Protein AF-K1T6A4-F1 (afdb_monomer_lite)

Secondary structure (DSSP, 8-state):
-EETTEEEE--TTS--EEEEHHHHHHHHHHHHTTT-SS-HHHHHHHHHHHHTTS-TTHHHHHHEEEEE-TTS-EEEEETTTTEE---TTS---EESSHHHHHHHHHHHHHHHHHHHHS--PPP-----------------B---TT-EEEETTEEEEEEEE-SSEEEEE-TT-SS-PEEEEEHHHHHHHHTT-GGGGGGB--S-S------S-----------HHHHHHHHHHHHHHHHHHTTTTT-GGGSTTSSHHHHHHHHHHHHHH-SS--TT--HHHHHHHHHHHS-SB------TT---------BSSTTT-

Structure (mmCIF, N/CA/C/O backbone):
data_AF-K1T6A4-F1
#
_entry.id   AF-K1T6A4-F1
#
loop_
_atom_site.group_PDB
_atom_site.id
_atom_site.type_symbol
_atom_site.label_atom_id
_atom_site.label_alt_id
_atom_site.label_comp_id
_atom_site.label_asym_id
_atom_site.label_entity_id
_atom_site.label_seq_id
_atom_site.pdbx_PDB_ins_code
_atom_site.Cartn_x
_atom_site.Cartn_y
_atom_site.Cartn_z
_atom_site.occupancy
_atom_site.B_iso_or_equiv
_atom_site.auth_seq_id
_atom_site.auth_comp_id
_atom_site.auth_asym_id
_atom_site.auth_atom_id
_atom_site.pdbx_PDB_model_num
ATOM 1 N N . ASP A 1 1 ? -32.831 -5.473 32.520 1.00 80.44 1 ASP A N 1
ATOM 2 C CA . ASP A 1 1 ? -33.513 -5.184 31.244 1.00 80.44 1 ASP A CA 1
ATOM 3 C C . ASP A 1 1 ? -33.157 -3.764 30.826 1.00 80.44 1 ASP A C 1
ATOM 5 O O . ASP A 1 1 ? -32.957 -2.949 31.721 1.00 80.44 1 ASP A O 1
ATOM 9 N N . HIS A 1 2 ? -32.988 -3.469 29.540 1.00 85.88 2 HIS A N 1
ATOM 10 C CA . HIS A 1 2 ? -32.540 -2.148 29.075 1.00 85.88 2 HIS A CA 1
ATOM 11 C C . HIS A 1 2 ? -33.316 -1.703 27.834 1.00 85.88 2 HIS A C 1
ATOM 13 O O . HIS A 1 2 ? -33.651 -2.519 26.982 1.00 85.88 2 HIS A O 1
ATOM 19 N N . ASP A 1 3 ? -33.620 -0.410 27.755 1.00 85.56 3 ASP A N 1
ATOM 20 C CA . ASP A 1 3 ? -34.346 0.207 26.649 1.00 85.56 3 ASP A CA 1
ATOM 21 C C . ASP A 1 3 ? -33.783 1.604 26.314 1.00 85.56 3 ASP A C 1
ATOM 23 O O . ASP A 1 3 ? -32.811 2.085 26.905 1.00 85.56 3 ASP A O 1
ATOM 27 N N . ALA A 1 4 ? -34.404 2.288 25.349 1.00 81.94 4 ALA A N 1
ATOM 28 C CA . ALA A 1 4 ? -34.003 3.635 24.937 1.00 81.94 4 ALA A CA 1
ATOM 29 C C . ALA A 1 4 ? -34.112 4.690 26.059 1.00 81.94 4 ALA A C 1
ATOM 31 O O . ALA A 1 4 ? -33.532 5.768 25.951 1.00 81.94 4 ALA A O 1
ATOM 32 N N . LYS A 1 5 ? -34.856 4.409 27.134 1.00 81.62 5 LYS A N 1
ATOM 33 C CA . LYS A 1 5 ? -35.054 5.317 28.270 1.00 81.62 5 LYS A CA 1
ATOM 34 C C . LYS A 1 5 ? -34.088 5.022 29.415 1.00 81.62 5 LYS A C 1
ATOM 36 O O . LYS A 1 5 ? -33.831 5.926 30.211 1.00 81.62 5 LYS A O 1
ATOM 41 N N . GLY A 1 6 ? -33.514 3.821 29.475 1.00 87.81 6 GLY A N 1
ATOM 42 C CA . GLY A 1 6 ? -32.429 3.480 30.386 1.00 87.81 6 GLY A CA 1
ATOM 43 C C . GLY A 1 6 ? -32.412 2.013 30.800 1.00 87.81 6 GLY A C 1
ATOM 44 O O . GLY A 1 6 ? -32.763 1.120 30.033 1.00 87.81 6 GLY A O 1
ATOM 45 N N . VAL A 1 7 ? -31.976 1.752 32.033 1.00 89.94 7 VAL A N 1
ATOM 46 C CA . VAL A 1 7 ? -31.800 0.393 32.558 1.00 89.94 7 VAL A CA 1
ATOM 47 C C . VAL A 1 7 ? -32.776 0.134 33.700 1.00 89.94 7 VAL A C 1
ATOM 49 O O . VAL A 1 7 ? -32.893 0.908 34.653 1.00 89.94 7 VAL A O 1
ATOM 52 N N . ALA A 1 8 ? -33.478 -0.990 33.606 1.00 87.12 8 ALA A N 1
ATOM 53 C CA . ALA A 1 8 ? -34.393 -1.501 34.607 1.00 87.12 8 ALA A CA 1
ATOM 54 C C . ALA A 1 8 ? -33.745 -2.649 35.387 1.00 87.12 8 ALA A C 1
ATOM 56 O O . ALA A 1 8 ? -33.413 -3.697 34.816 1.00 87.12 8 ALA A O 1
ATOM 57 N N . TYR A 1 9 ? -33.645 -2.477 36.701 1.00 83.19 9 TYR A N 1
ATOM 58 C CA . TYR A 1 9 ? -33.191 -3.504 37.628 1.00 83.19 9 TYR A CA 1
ATOM 59 C C . TYR A 1 9 ? -34.349 -4.001 38.486 1.00 83.19 9 TYR A C 1
ATOM 61 O O . TYR A 1 9 ? -35.087 -3.230 39.101 1.00 83.19 9 TYR A O 1
ATOM 69 N N . THR A 1 10 ? -34.481 -5.320 38.552 1.00 82.00 10 THR A N 1
ATOM 70 C CA . THR A 1 10 ? -35.428 -6.012 39.427 1.00 82.00 10 THR A CA 1
ATOM 71 C C . THR A 1 10 ? -34.640 -6.969 40.302 1.00 82.00 10 THR A C 1
ATOM 73 O O . THR A 1 10 ? -34.137 -7.981 39.817 1.00 82.00 10 THR A O 1
ATOM 76 N N . LYS A 1 11 ? -34.508 -6.643 41.589 1.00 80.88 11 LYS A N 1
ATOM 77 C CA . LYS A 1 11 ? -33.930 -7.542 42.592 1.00 80.88 11 LYS A CA 1
ATOM 78 C C . LYS A 1 11 ? -35.067 -8.160 43.400 1.00 80.88 11 LYS A C 1
ATOM 80 O O . LYS A 1 11 ? -36.002 -7.460 43.777 1.00 80.88 11 LYS A O 1
ATOM 85 N N . SER A 1 12 ? -34.999 -9.464 43.656 1.00 74.19 12 SER A N 1
ATOM 86 C CA . SER A 1 12 ? -36.003 -10.190 44.441 1.00 74.19 12 SER A CA 1
ATOM 87 C C . SER A 1 12 ? -36.208 -9.533 45.813 1.00 74.19 12 SER A C 1
ATOM 89 O O . SER A 1 12 ? -35.261 -9.450 46.596 1.00 74.19 12 SER A O 1
ATOM 91 N N . GLY A 1 13 ? -37.432 -9.071 46.089 1.00 79.31 13 GLY A N 1
ATOM 92 C CA . GLY A 1 13 ? -37.792 -8.386 47.338 1.00 79.31 13 GLY A CA 1
ATOM 93 C C . GLY A 1 13 ? -37.653 -6.857 47.325 1.00 79.31 13 GLY A C 1
ATOM 94 O O . GLY A 1 13 ? -37.827 -6.243 48.374 1.00 79.31 13 GLY A O 1
ATOM 95 N N . CYS A 1 14 ? -37.359 -6.234 46.179 1.00 75.56 14 CYS A N 1
ATOM 96 C CA . CYS A 1 14 ? -37.314 -4.776 46.025 1.00 75.56 14 CYS A CA 1
ATOM 97 C C . CYS A 1 14 ? -38.207 -4.291 44.875 1.00 75.56 14 CYS A C 1
ATOM 99 O O . CYS A 1 14 ? -38.468 -5.029 43.922 1.00 75.56 14 CYS A O 1
ATOM 101 N N . ASP A 1 15 ? -38.621 -3.024 44.948 1.00 78.62 15 ASP A N 1
ATOM 102 C CA . ASP A 1 15 ? -39.327 -2.351 43.859 1.00 78.62 15 ASP A CA 1
ATOM 103 C C . ASP A 1 15 ? -38.457 -2.254 42.600 1.00 78.62 15 ASP A C 1
ATOM 105 O O . ASP A 1 15 ? -37.225 -2.172 42.660 1.00 78.62 15 ASP A O 1
ATOM 109 N N . LYS A 1 16 ? -39.116 -2.256 41.437 1.00 79.19 16 LYS A N 1
ATOM 110 C CA . LYS A 1 16 ? -38.456 -2.108 40.137 1.00 79.19 16 LYS A CA 1
ATOM 111 C C . LYS A 1 16 ? -37.766 -0.744 40.073 1.00 79.19 16 LYS A C 1
ATOM 113 O O . LYS A 1 16 ? -38.429 0.288 40.008 1.00 79.19 16 LYS A O 1
ATOM 118 N N . LEU A 1 17 ? -36.436 -0.750 40.042 1.00 82.69 17 LEU A N 1
ATOM 119 C CA . LEU A 1 17 ? -35.631 0.457 39.908 1.00 82.69 17 LEU A CA 1
ATOM 120 C C . LEU A 1 17 ? -35.398 0.732 38.422 1.00 82.69 17 LEU A C 1
ATOM 122 O O . LEU A 1 17 ? -34.786 -0.075 37.723 1.00 82.69 17 LEU A O 1
ATOM 126 N N . GLN A 1 18 ? -35.887 1.871 37.941 1.00 84.94 18 GLN A N 1
ATOM 127 C CA . GLN A 1 18 ? -35.590 2.383 36.605 1.00 84.94 18 GLN A CA 1
ATOM 128 C C . GLN A 1 18 ? -34.599 3.536 36.725 1.00 84.94 18 GLN A C 1
ATOM 130 O O . GLN A 1 18 ? -34.858 4.499 37.443 1.00 84.94 18 GLN A O 1
ATOM 135 N N . MET A 1 19 ? -33.470 3.423 36.031 1.00 87.12 19 MET A N 1
ATOM 136 C CA . MET A 1 19 ? -32.460 4.473 35.941 1.00 87.12 19 MET A CA 1
ATOM 137 C C . MET A 1 19 ? -32.366 4.956 34.502 1.00 87.12 19 MET A C 1
ATOM 139 O O . MET A 1 19 ? -32.264 4.132 33.596 1.00 87.12 19 MET A O 1
ATOM 143 N N . SER A 1 20 ? -32.357 6.271 34.290 1.00 91.62 20 SER A N 1
ATOM 144 C CA . SER A 1 20 ? -32.072 6.825 32.965 1.00 91.62 20 SER A CA 1
ATOM 145 C C . SER A 1 20 ? -30.599 6.646 32.597 1.00 91.62 20 SER A C 1
ATOM 147 O O . SER A 1 20 ? -29.745 6.527 33.479 1.00 91.62 20 SER A O 1
ATOM 149 N N . TRP A 1 21 ? -30.271 6.686 31.303 1.00 89.81 21 TRP A N 1
ATOM 150 C CA . TRP A 1 21 ? -28.878 6.608 30.842 1.00 89.81 21 TRP A CA 1
ATOM 151 C C . TRP A 1 21 ? -27.965 7.646 31.513 1.00 89.81 21 TRP A C 1
ATOM 153 O O . TRP A 1 21 ? -26.865 7.305 31.934 1.00 89.81 21 TRP A O 1
ATOM 163 N N . ALA A 1 22 ? -28.451 8.871 31.737 1.00 91.38 22 ALA A N 1
ATOM 164 C CA . ALA A 1 22 ? -27.699 9.903 32.456 1.00 91.38 22 ALA A CA 1
ATOM 165 C C . ALA A 1 22 ? -27.358 9.497 33.904 1.00 91.38 22 ALA A C 1
ATOM 167 O O . ALA A 1 22 ? -26.250 9.735 34.382 1.00 91.38 22 ALA A O 1
ATOM 168 N N . GLN A 1 23 ? -28.291 8.846 34.604 1.00 88.94 23 GLN A N 1
ATOM 169 C CA . GLN A 1 23 ? -28.062 8.354 35.966 1.00 88.94 23 GLN A CA 1
ATOM 170 C C . GLN A 1 23 ? -27.119 7.146 35.984 1.00 88.94 23 GLN A C 1
ATOM 172 O O . GLN A 1 23 ? -26.346 6.988 36.928 1.00 88.94 23 GLN A O 1
ATOM 177 N N . VAL A 1 24 ? -27.175 6.297 34.953 1.00 89.50 24 VAL A N 1
ATOM 178 C CA . VAL A 1 24 ? -26.258 5.163 34.788 1.00 89.50 24 VAL A CA 1
ATOM 179 C C . VAL A 1 24 ? -24.828 5.662 34.577 1.00 89.50 24 VAL A C 1
ATOM 181 O O . VAL A 1 24 ? -23.939 5.208 35.292 1.00 89.50 24 VAL A O 1
ATOM 184 N N . VAL A 1 25 ? -24.616 6.647 33.699 1.00 90.56 25 VAL A N 1
ATOM 185 C CA . VAL A 1 25 ? -23.299 7.270 33.469 1.00 90.56 25 VAL A CA 1
ATOM 186 C C . VAL A 1 25 ? -22.737 7.855 34.765 1.00 90.56 25 VAL A C 1
ATOM 188 O O . VAL A 1 25 ? -21.665 7.455 35.203 1.00 90.56 25 VAL A O 1
ATOM 191 N N . GLN A 1 26 ? -23.506 8.689 35.475 1.00 89.31 26 GLN A N 1
ATOM 192 C CA . GLN A 1 26 ? -23.063 9.260 36.756 1.00 89.31 26 GLN A CA 1
ATOM 193 C C . GLN A 1 26 ? -22.720 8.193 37.806 1.00 89.31 26 GLN A C 1
ATOM 195 O O . GLN A 1 26 ? -21.836 8.386 38.649 1.00 89.31 26 GLN A O 1
ATOM 200 N N . ARG A 1 27 ? -23.442 7.067 37.793 1.00 89.62 27 ARG A N 1
ATOM 201 C CA . ARG A 1 27 ? -23.189 5.945 38.695 1.00 89.62 27 ARG A CA 1
ATOM 202 C C . ARG A 1 27 ? -21.892 5.227 38.335 1.00 89.62 27 ARG A C 1
ATOM 204 O O . ARG A 1 27 ? -21.134 4.930 39.255 1.00 89.62 27 ARG A O 1
ATOM 211 N N . ILE A 1 28 ? -21.650 4.980 37.049 1.00 89.56 28 ILE A N 1
ATOM 212 C CA . ILE A 1 28 ? -20.415 4.388 36.523 1.00 89.56 28 ILE A CA 1
ATOM 213 C C . ILE A 1 28 ? -19.223 5.293 36.845 1.00 89.56 28 ILE A C 1
ATOM 215 O O . ILE A 1 28 ? -18.296 4.833 37.503 1.00 89.56 28 ILE A O 1
ATOM 219 N N . ASP A 1 29 ? -19.297 6.592 36.552 1.00 88.50 29 ASP A N 1
ATOM 220 C CA . ASP A 1 29 ? -18.238 7.557 36.883 1.00 88.50 29 ASP A CA 1
ATOM 221 C C . ASP A 1 29 ? -17.914 7.564 38.382 1.00 88.50 29 ASP A C 1
ATOM 223 O O . ASP A 1 29 ? -16.761 7.647 38.809 1.00 88.50 29 ASP A O 1
ATOM 227 N N . GLY A 1 30 ? -18.953 7.471 39.215 1.00 89.56 30 GLY A N 1
ATOM 228 C CA . GLY A 1 30 ? -18.808 7.385 40.662 1.00 89.56 30 GLY A CA 1
ATOM 229 C C . GLY A 1 30 ? -18.193 6.069 41.147 1.00 89.56 30 GLY A C 1
ATOM 230 O O . GLY A 1 30 ? -17.624 6.054 42.239 1.00 89.56 30 GLY A O 1
ATOM 231 N N . LEU A 1 31 ? -18.325 4.976 40.389 1.00 89.25 31 LEU A N 1
ATOM 232 C CA . LEU A 1 31 ? -17.666 3.697 40.664 1.00 89.25 31 LEU A CA 1
ATOM 233 C C . LEU A 1 31 ? -16.207 3.721 40.203 1.00 89.25 31 LEU A C 1
ATOM 235 O O . LEU A 1 31 ? -15.356 3.262 40.962 1.00 89.25 31 LEU A O 1
ATOM 239 N N . ILE A 1 32 ? -15.923 4.320 39.041 1.00 85.62 32 ILE A N 1
ATOM 240 C CA . ILE A 1 32 ? -14.566 4.501 38.503 1.00 85.62 32 ILE A CA 1
ATOM 241 C C . ILE A 1 32 ? -13.737 5.334 39.482 1.00 85.62 32 ILE A C 1
ATOM 243 O O . ILE A 1 32 ? -12.724 4.867 39.988 1.00 85.62 32 ILE A O 1
ATOM 247 N N . ARG A 1 33 ? -14.236 6.510 39.892 1.00 85.31 33 ARG A N 1
ATOM 248 C CA . ARG A 1 33 ? -13.552 7.368 40.882 1.00 85.31 33 ARG A CA 1
ATOM 249 C C . ARG A 1 33 ? -13.313 6.708 42.241 1.00 85.31 33 ARG A C 1
ATOM 251 O O . ARG A 1 33 ? -12.518 7.209 43.026 1.00 85.31 33 ARG A O 1
ATOM 258 N N . LYS A 1 34 ? -14.053 5.647 42.567 1.00 88.12 34 LYS A N 1
ATOM 259 C CA . LYS A 1 34 ? -13.931 4.923 43.838 1.00 88.12 34 LYS A CA 1
ATOM 260 C C . LYS A 1 34 ? -13.124 3.629 43.711 1.00 88.12 34 LYS A C 1
ATOM 262 O O . LYS A 1 34 ? -13.073 2.910 44.704 1.00 88.12 34 LYS A O 1
ATOM 267 N N . GLY A 1 35 ? -12.572 3.314 42.533 1.00 81.44 35 GLY A N 1
ATOM 268 C CA . GLY A 1 35 ? -11.856 2.057 42.285 1.00 81.44 35 GLY A CA 1
ATOM 269 C C . GLY A 1 35 ? -12.728 0.823 42.534 1.00 81.44 35 GLY A C 1
ATOM 270 O O . GLY A 1 35 ? -12.284 -0.156 43.116 1.00 81.44 35 GLY A O 1
ATOM 271 N N . ARG A 1 36 ? -14.033 0.911 42.234 1.00 85.06 36 ARG A N 1
ATOM 272 C CA . ARG A 1 36 ? -14.992 -0.206 42.387 1.00 85.06 36 ARG A CA 1
ATOM 273 C C . ARG A 1 36 ? -15.722 -0.532 41.091 1.00 85.06 36 ARG A C 1
ATOM 275 O O . ARG A 1 36 ? -16.799 -1.126 41.132 1.00 85.06 36 ARG A O 1
ATOM 282 N N . TYR A 1 37 ? -15.216 -0.018 39.978 1.00 82.88 37 TYR A N 1
ATOM 283 C CA . TYR A 1 37 ? -15.786 -0.269 38.663 1.00 82.88 37 TYR A CA 1
ATOM 284 C C . TYR A 1 37 ? -15.191 -1.525 38.036 1.00 82.88 37 TYR A C 1
ATOM 286 O O . TYR A 1 37 ? -15.946 -2.334 37.509 1.00 82.88 37 TYR A O 1
ATOM 294 N N . LEU A 1 38 ? -13.878 -1.700 38.174 1.00 82.31 38 LEU A N 1
ATOM 295 C CA . LEU A 1 38 ? -13.155 -2.912 37.821 1.00 82.31 38 LEU A CA 1
ATOM 296 C C . LEU A 1 38 ? -12.654 -3.603 39.093 1.00 82.31 38 LEU A C 1
ATOM 298 O O . LEU A 1 38 ? -12.482 -2.967 40.138 1.00 82.31 38 LEU A O 1
ATOM 302 N N . SER A 1 39 ? -12.485 -4.919 39.023 1.00 81.69 39 SER A N 1
ATOM 303 C CA . SER A 1 39 ? -11.725 -5.655 40.030 1.00 81.69 39 SER A CA 1
ATOM 304 C C . SER A 1 39 ? -10.216 -5.420 39.844 1.00 81.69 39 SER A C 1
ATOM 306 O O . SER A 1 39 ? -9.790 -5.095 38.738 1.00 81.69 39 SER A O 1
ATOM 308 N N . PRO A 1 40 ? -9.385 -5.614 40.887 1.00 78.88 40 PRO A N 1
ATOM 309 C CA . PRO A 1 40 ? -7.931 -5.455 40.768 1.00 78.88 40 PRO A CA 1
ATOM 310 C C . PRO A 1 40 ? -7.298 -6.353 39.693 1.00 78.88 40 PRO A C 1
ATOM 312 O O . PRO A 1 40 ? -6.269 -6.003 39.129 1.00 78.88 40 PRO A O 1
ATOM 315 N N . GLU A 1 41 ? -7.912 -7.506 39.418 1.00 80.12 41 GLU A N 1
ATOM 316 C CA . GLU A 1 41 ? -7.479 -8.448 38.381 1.00 80.12 41 GLU A CA 1
ATOM 317 C C . GLU A 1 41 ? -7.775 -7.899 36.976 1.00 80.12 41 GLU A C 1
ATOM 319 O O . GLU A 1 41 ? -6.874 -7.815 36.151 1.00 80.12 41 GLU A O 1
ATOM 324 N N . GLU A 1 42 ? -8.990 -7.397 36.732 1.00 83.31 42 GLU A N 1
ATOM 325 C CA . GLU A 1 42 ? -9.356 -6.781 35.446 1.00 83.31 42 GLU A CA 1
ATOM 326 C C . GLU A 1 42 ? -8.631 -5.444 35.189 1.00 83.31 42 GLU A C 1
ATOM 328 O O . GLU A 1 42 ? -8.406 -5.072 34.037 1.00 83.31 42 GLU A O 1
ATOM 333 N N . GLU A 1 43 ? -8.278 -4.691 36.239 1.00 79.81 43 GLU A N 1
ATOM 334 C CA . GLU A 1 43 ? -7.432 -3.492 36.112 1.00 79.81 43 GLU A CA 1
ATOM 335 C C . GLU A 1 43 ? -6.014 -3.860 35.668 1.00 79.81 43 GLU A C 1
ATOM 337 O O . GLU A 1 43 ? -5.482 -3.209 34.770 1.00 79.81 43 GLU A O 1
ATOM 342 N N . ALA A 1 44 ? -5.435 -4.924 36.234 1.00 81.69 44 ALA A N 1
ATOM 343 C CA . ALA A 1 44 ? -4.119 -5.418 35.837 1.00 81.69 44 ALA A CA 1
ATOM 344 C C . ALA A 1 44 ? -4.124 -5.976 34.406 1.00 81.69 44 ALA A C 1
ATOM 346 O O . ALA A 1 44 ? -3.213 -5.688 33.638 1.00 81.69 44 ALA A O 1
ATOM 347 N N . GLU A 1 45 ? -5.169 -6.710 34.010 1.00 81.50 45 GLU A N 1
ATOM 348 C CA . GLU A 1 45 ? -5.328 -7.182 32.628 1.00 81.50 45 GLU A CA 1
ATOM 349 C C . GLU A 1 45 ? -5.453 -6.019 31.639 1.00 81.50 45 GLU A C 1
ATOM 351 O O . GLU A 1 45 ? -4.829 -6.037 30.580 1.00 81.50 45 GLU A O 1
ATOM 356 N N . ARG A 1 46 ? -6.224 -4.976 31.977 1.00 81.94 46 ARG A N 1
ATOM 357 C CA . ARG A 1 46 ? -6.318 -3.772 31.139 1.00 81.94 46 ARG A CA 1
ATOM 358 C C . ARG A 1 46 ? -4.989 -3.049 31.015 1.00 81.94 46 ARG A C 1
ATOM 360 O O . ARG A 1 46 ? -4.651 -2.659 29.906 1.00 81.94 46 ARG A O 1
ATOM 367 N N . GLN A 1 47 ? -4.265 -2.883 32.120 1.00 80.69 47 GLN A N 1
ATOM 368 C CA . GLN A 1 47 ? -2.940 -2.270 32.102 1.00 80.69 47 GLN A CA 1
ATOM 369 C C . GLN A 1 47 ? -1.968 -3.093 31.262 1.00 80.69 47 GLN A C 1
ATOM 371 O O . GLN A 1 47 ? -1.299 -2.522 30.418 1.00 80.69 47 GLN A O 1
ATOM 376 N N . ALA A 1 48 ? -1.972 -4.421 31.392 1.00 81.69 48 ALA A N 1
ATOM 377 C CA . ALA A 1 48 ? -1.132 -5.291 30.574 1.00 81.69 48 ALA A CA 1
ATOM 378 C C . ALA A 1 48 ? -1.476 -5.202 29.077 1.00 81.69 48 ALA A C 1
ATOM 380 O O . ALA A 1 48 ? -0.587 -5.259 28.239 1.00 81.69 48 ALA A O 1
ATOM 381 N N . ILE A 1 49 ? -2.756 -5.042 28.722 1.00 79.50 49 ILE A N 1
ATOM 382 C CA . ILE A 1 49 ? -3.182 -4.828 27.330 1.00 79.50 49 ILE A CA 1
ATOM 383 C C . ILE A 1 49 ? -2.772 -3.440 26.828 1.00 79.50 49 ILE A C 1
ATOM 385 O O . ILE A 1 49 ? -2.403 -3.305 25.669 1.00 79.50 49 ILE A O 1
ATOM 389 N N . GLU A 1 50 ? -2.877 -2.409 27.664 1.00 75.62 50 GLU A N 1
ATOM 390 C CA . GLU A 1 50 ? -2.496 -1.036 27.318 1.00 75.62 50 GLU A CA 1
ATOM 391 C C . GLU A 1 50 ? -0.976 -0.906 27.158 1.00 75.62 50 GLU A C 1
ATOM 393 O O . GLU A 1 50 ? -0.524 -0.355 26.165 1.00 75.62 50 GLU A O 1
ATOM 398 N N . GLU A 1 51 ? -0.206 -1.525 28.050 1.00 76.56 51 GLU A N 1
ATOM 399 C CA . GLU A 1 51 ? 1.258 -1.618 28.007 1.00 76.56 51 GLU A CA 1
ATOM 400 C C . GLU A 1 51 ? 1.756 -2.516 26.860 1.00 76.56 51 GLU A C 1
ATOM 402 O O . GLU A 1 51 ? 2.759 -2.223 26.221 1.00 76.56 51 GLU A O 1
ATOM 407 N N . ALA A 1 52 ? 1.025 -3.582 26.518 1.00 72.69 52 ALA A N 1
ATOM 408 C CA . ALA A 1 52 ? 1.305 -4.366 25.312 1.00 72.69 52 ALA A CA 1
ATOM 409 C C . ALA A 1 52 ? 0.890 -3.645 24.018 1.00 72.69 52 ALA A C 1
ATOM 411 O O . ALA A 1 52 ? 1.271 -4.073 22.929 1.00 72.69 52 ALA A O 1
ATOM 412 N N . LYS A 1 53 ? 0.060 -2.600 24.120 1.00 70.62 53 LYS A N 1
ATOM 413 C CA . LYS A 1 53 ? -0.399 -1.798 22.983 1.00 70.62 53 LYS A CA 1
ATOM 414 C C . LYS A 1 53 ? 0.470 -0.562 22.759 1.00 70.62 53 LYS A C 1
ATOM 416 O O . LYS A 1 53 ? 0.523 -0.098 21.624 1.00 70.62 53 LYS A O 1
ATOM 421 N N . THR A 1 54 ? 1.116 -0.034 23.797 1.00 60.41 54 THR A N 1
ATOM 422 C CA . THR A 1 54 ? 2.173 0.968 23.642 1.00 60.41 54 THR A CA 1
ATOM 423 C C . THR A 1 54 ? 3.322 0.331 22.878 1.00 60.41 54 THR A C 1
ATOM 425 O O . THR A 1 54 ? 3.960 -0.596 23.375 1.00 60.41 54 THR A O 1
ATOM 428 N N . ASP A 1 55 ? 3.526 0.786 21.645 1.00 58.03 55 ASP A N 1
ATOM 429 C CA . ASP A 1 55 ? 4.626 0.337 20.806 1.00 58.03 55 ASP A CA 1
ATOM 430 C C . ASP A 1 55 ? 5.931 0.874 21.418 1.00 58.03 55 ASP A C 1
ATOM 432 O O . ASP A 1 55 ? 6.068 2.091 21.552 1.00 58.03 55 ASP A O 1
ATOM 436 N N . PRO A 1 56 ? 6.897 0.020 21.806 1.00 59.88 56 PRO A N 1
ATOM 437 C CA . PRO A 1 56 ? 8.199 0.475 22.293 1.00 59.88 56 PRO A CA 1
ATOM 438 C C . PRO A 1 56 ? 8.931 1.391 21.301 1.00 59.88 56 PRO A C 1
ATOM 440 O O . PRO A 1 56 ? 9.843 2.110 21.696 1.00 59.88 56 PRO A O 1
ATOM 443 N N . LEU A 1 57 ? 8.543 1.367 20.021 1.00 55.28 57 LEU A N 1
ATOM 444 C CA . LEU A 1 57 ? 9.079 2.243 18.987 1.00 55.28 57 LEU A CA 1
ATOM 445 C C . LEU A 1 57 ? 8.438 3.639 18.974 1.00 55.28 57 LEU A C 1
ATOM 447 O O . LEU A 1 57 ? 9.040 4.540 18.401 1.00 55.28 57 LEU A O 1
ATOM 451 N N . GLU A 1 58 ? 7.272 3.864 19.596 1.00 60.50 58 GLU A N 1
ATOM 452 C CA . GLU A 1 58 ? 6.593 5.177 19.597 1.00 60.50 58 GLU A CA 1
ATOM 453 C C . GLU A 1 58 ? 7.467 6.262 20.256 1.00 60.50 58 GLU A C 1
ATOM 455 O O . GLU A 1 58 ? 7.586 7.364 19.724 1.00 60.50 58 GLU A O 1
ATOM 460 N N . ASP A 1 59 ? 8.191 5.916 21.327 1.00 61.88 59 ASP A N 1
ATOM 461 C CA . ASP A 1 59 ? 9.150 6.821 21.984 1.00 61.88 59 ASP A CA 1
ATOM 462 C C . ASP A 1 59 ? 10.361 7.144 21.083 1.00 61.88 59 ASP A C 1
ATOM 464 O O . ASP A 1 59 ? 10.847 8.274 21.050 1.00 61.88 59 ASP A O 1
ATOM 468 N N . VAL A 1 60 ? 10.811 6.183 20.266 1.00 61.78 60 VAL A N 1
ATOM 469 C CA . VAL A 1 60 ? 11.892 6.392 19.282 1.00 61.78 60 VAL A CA 1
ATOM 470 C C . VAL A 1 60 ? 11.415 7.263 18.112 1.00 61.78 60 VAL A C 1
ATOM 472 O O . VAL A 1 60 ? 12.178 8.088 17.600 1.00 61.78 60 VAL A O 1
ATOM 475 N N . TYR A 1 61 ? 10.150 7.119 17.703 1.00 66.94 61 TYR A N 1
ATOM 476 C CA . TYR A 1 61 ? 9.534 7.942 16.660 1.00 66.94 61 TYR A CA 1
ATOM 477 C C . TYR A 1 61 ? 9.397 9.410 17.086 1.00 66.94 61 TYR A C 1
ATOM 479 O O . TYR A 1 61 ? 9.668 10.293 16.269 1.00 66.94 61 TYR A O 1
ATOM 487 N N . ASP A 1 62 ? 9.067 9.676 18.351 1.00 77.75 62 ASP A N 1
ATOM 488 C CA . ASP A 1 62 ? 8.942 11.037 18.892 1.00 77.75 62 ASP A CA 1
ATOM 489 C C . ASP A 1 62 ? 10.286 11.666 19.306 1.00 77.75 62 ASP A C 1
ATOM 491 O O . ASP A 1 62 ? 10.387 12.889 19.463 1.00 77.75 62 ASP A O 1
ATOM 495 N N . ARG A 1 63 ? 11.346 10.864 19.459 1.00 84.62 63 ARG A N 1
ATOM 496 C CA . ARG A 1 63 ? 12.673 11.349 19.860 1.00 84.62 63 ARG A CA 1
ATOM 497 C C . ARG A 1 63 ? 13.399 12.122 18.761 1.00 84.62 63 ARG A C 1
ATOM 499 O O . ARG A 1 63 ? 14.005 13.147 19.061 1.00 84.62 63 ARG A O 1
ATOM 506 N N . PHE A 1 64 ? 13.350 11.650 17.519 1.00 89.94 64 PHE A N 1
ATOM 507 C CA . PHE A 1 64 ? 14.076 12.266 16.405 1.00 89.94 64 PHE A CA 1
ATOM 508 C C . PHE A 1 64 ? 13.127 12.941 15.413 1.00 89.94 64 PHE A C 1
ATOM 510 O O . PHE A 1 64 ? 12.118 12.352 15.015 1.00 89.94 64 PHE A O 1
ATOM 517 N N . ALA A 1 65 ? 13.469 14.155 14.977 1.00 90.75 65 ALA A N 1
ATOM 518 C CA . ALA A 1 65 ? 12.691 14.925 14.005 1.00 90.75 65 ALA A CA 1
ATOM 519 C C . ALA A 1 65 ? 13.594 15.662 13.008 1.00 90.75 65 ALA A C 1
ATOM 521 O O . ALA A 1 65 ? 14.688 16.084 13.364 1.00 90.75 65 ALA A O 1
ATOM 522 N N . VAL A 1 66 ? 13.131 15.865 11.772 1.00 91.31 66 VAL A N 1
ATOM 523 C CA . VAL A 1 66 ? 13.811 16.759 10.821 1.00 91.31 66 VAL A CA 1
ATOM 524 C C . VAL A 1 66 ? 13.457 18.210 11.147 1.00 91.31 66 VAL A C 1
ATOM 526 O O . VAL A 1 66 ? 12.278 18.542 11.292 1.00 91.31 66 VAL A O 1
ATOM 529 N N . ILE A 1 67 ? 14.466 19.077 11.228 1.00 91.38 67 ILE A N 1
ATOM 530 C CA . ILE A 1 67 ? 14.301 20.527 11.379 1.00 91.38 67 ILE A CA 1
ATOM 531 C C . ILE A 1 67 ? 15.087 21.287 10.305 1.00 91.38 67 ILE A C 1
ATOM 533 O O . ILE A 1 67 ? 16.091 20.792 9.797 1.00 91.38 67 ILE A O 1
ATOM 537 N N . ASP A 1 68 ? 14.625 22.493 9.981 1.00 89.06 68 ASP A N 1
ATOM 538 C CA . ASP A 1 68 ? 15.334 23.454 9.126 1.00 89.06 68 ASP A CA 1
ATOM 539 C C . ASP A 1 68 ? 16.342 24.247 9.977 1.00 89.06 68 ASP A C 1
ATOM 541 O O . ASP A 1 68 ? 16.020 24.696 11.084 1.00 89.06 68 ASP A O 1
ATOM 545 N N . THR A 1 69 ? 17.567 24.388 9.485 1.00 86.62 69 THR A N 1
ATOM 546 C CA . THR A 1 69 ? 18.658 25.120 10.127 1.00 86.62 69 THR A CA 1
ATOM 547 C C . THR A 1 69 ? 18.656 26.584 9.691 1.00 86.62 69 THR A C 1
ATOM 549 O O . THR A 1 69 ? 18.036 26.987 8.709 1.00 86.62 69 THR A O 1
ATOM 552 N N . GLU A 1 70 ? 19.385 27.434 10.415 1.00 80.44 70 GLU A N 1
ATOM 553 C CA . GLU A 1 70 ? 19.452 28.870 10.103 1.00 80.44 70 GLU A CA 1
ATOM 554 C C . GLU A 1 70 ? 20.057 29.176 8.716 1.00 80.44 70 GLU A C 1
ATOM 556 O O . GLU A 1 70 ? 19.839 30.267 8.181 1.00 80.44 70 GLU A O 1
ATOM 561 N N . ASP A 1 71 ? 20.769 28.212 8.125 1.00 77.12 71 ASP A N 1
ATOM 562 C CA . ASP A 1 71 ? 21.418 28.318 6.817 1.00 77.12 71 ASP A CA 1
ATOM 563 C C . ASP A 1 71 ? 20.563 27.747 5.659 1.00 77.12 71 ASP A C 1
ATOM 565 O O . ASP A 1 71 ? 20.987 27.793 4.501 1.00 77.12 71 ASP A O 1
ATOM 569 N N . GLY A 1 72 ? 19.333 27.289 5.938 1.00 78.81 72 GLY A N 1
ATOM 570 C CA . GLY A 1 72 ? 18.421 26.695 4.949 1.00 78.81 72 GLY A CA 1
ATOM 571 C C . GLY A 1 72 ? 18.773 25.251 4.581 1.00 78.81 72 GLY A C 1
ATOM 572 O O . GLY A 1 72 ? 18.487 24.808 3.466 1.00 78.81 72 GLY A O 1
ATOM 573 N N . GLU A 1 73 ? 19.453 24.555 5.489 1.00 89.81 73 GLU A N 1
ATOM 574 C CA . GLU A 1 73 ? 19.781 23.133 5.405 1.00 89.81 73 GLU A CA 1
ATOM 575 C C . GLU A 1 73 ? 18.888 22.361 6.388 1.00 89.81 73 GLU A C 1
ATOM 577 O O . GLU A 1 73 ? 18.366 22.921 7.340 1.00 89.81 73 GLU A O 1
ATOM 582 N N . TYR A 1 74 ? 18.719 21.062 6.203 1.00 90.19 74 TYR A N 1
ATOM 583 C CA . TYR A 1 74 ? 17.943 20.200 7.084 1.00 90.19 74 TYR A CA 1
ATOM 584 C C . TYR A 1 74 ? 18.880 19.375 7.960 1.00 90.19 74 TYR A C 1
ATOM 586 O O . TYR A 1 74 ? 19.887 18.863 7.477 1.00 90.19 74 TYR A O 1
ATOM 594 N N . ALA A 1 75 ? 18.542 19.214 9.234 1.00 91.38 75 ALA A N 1
ATOM 595 C CA . ALA A 1 75 ? 19.287 18.374 10.167 1.00 91.38 75 ALA A CA 1
ATOM 596 C C . ALA A 1 75 ? 18.330 17.564 11.043 1.00 91.38 75 ALA A C 1
ATOM 598 O O . ALA A 1 75 ? 17.158 17.916 11.211 1.00 91.38 75 ALA A O 1
ATOM 599 N N . ILE A 1 76 ? 18.839 16.475 11.613 1.00 93.31 76 ILE A N 1
ATOM 600 C CA . ILE A 1 76 ? 18.087 15.675 12.578 1.00 93.31 76 ILE A CA 1
ATOM 601 C C . ILE A 1 76 ? 18.229 16.312 13.958 1.00 93.31 76 ILE A C 1
ATOM 603 O O . ILE A 1 76 ? 19.338 16.551 14.430 1.00 93.31 76 ILE A O 1
ATOM 607 N N . TRP A 1 77 ? 17.106 16.577 14.607 1.00 93.31 77 TRP A N 1
ATOM 608 C CA . TRP A 1 77 ? 17.003 17.052 15.979 1.00 93.31 77 TRP A CA 1
ATOM 609 C C . TRP A 1 77 ? 16.724 15.880 16.919 1.00 93.31 77 TRP A C 1
ATOM 611 O O . TRP A 1 77 ? 15.817 15.090 16.648 1.00 93.31 77 TRP A O 1
ATOM 621 N N . ASP A 1 78 ? 17.476 15.774 18.014 1.00 92.12 78 ASP A N 1
ATOM 622 C CA . ASP A 1 78 ? 17.231 14.809 19.088 1.00 92.12 78 ASP A CA 1
ATOM 623 C C . ASP A 1 78 ? 16.549 15.522 20.267 1.00 92.12 78 ASP A C 1
ATOM 625 O O . ASP A 1 78 ? 17.162 16.278 21.024 1.00 92.12 78 ASP A O 1
ATOM 629 N N . ASN A 1 79 ? 15.254 15.256 20.450 1.00 86.88 79 ASN A N 1
ATOM 630 C CA . ASN A 1 79 ? 14.446 15.811 21.537 1.00 86.88 79 ASN A CA 1
ATOM 631 C C . ASN A 1 79 ? 14.911 15.348 22.928 1.00 86.88 79 ASN A C 1
ATOM 633 O O . ASN A 1 79 ? 14.562 15.977 23.927 1.00 86.88 79 ASN A O 1
ATOM 637 N N . GLN A 1 80 ? 15.672 14.252 23.026 1.00 86.19 80 GLN A N 1
ATOM 638 C CA . GLN A 1 80 ? 16.190 13.763 24.303 1.00 86.19 80 GLN A CA 1
ATOM 639 C C . GLN A 1 80 ? 17.390 14.588 24.781 1.00 86.19 80 GLN A C 1
ATOM 641 O O . GLN A 1 80 ? 17.519 14.851 25.981 1.00 86.19 80 GLN A O 1
ATOM 646 N N . THR A 1 81 ? 18.276 14.975 23.863 1.00 86.31 81 THR A N 1
ATOM 647 C CA . THR A 1 81 ? 19.458 15.796 24.163 1.00 86.31 81 THR A CA 1
ATOM 648 C C . THR A 1 81 ? 19.190 17.291 24.017 1.00 86.31 81 THR A C 1
ATOM 650 O O . THR A 1 81 ? 19.974 18.078 24.547 1.00 86.31 81 THR A O 1
ATOM 653 N N . ASP A 1 82 ? 18.074 17.662 23.376 1.00 88.88 82 ASP A N 1
ATOM 654 C CA . ASP A 1 82 ? 17.708 19.040 23.027 1.00 88.88 82 ASP A CA 1
ATOM 655 C C . ASP A 1 82 ? 18.797 19.706 22.159 1.00 88.88 82 ASP A C 1
ATOM 657 O O . ASP A 1 82 ? 19.151 20.869 22.354 1.00 88.88 82 ASP A O 1
ATOM 661 N N . ASP A 1 83 ? 19.376 18.927 21.236 1.00 91.56 83 ASP A N 1
ATOM 662 C CA . ASP A 1 83 ? 20.444 19.340 20.317 1.00 91.56 83 ASP A CA 1
ATOM 663 C C . ASP A 1 83 ? 20.343 18.575 18.982 1.00 91.56 83 ASP A C 1
ATOM 665 O O . ASP A 1 83 ? 19.557 17.632 18.836 1.00 91.56 83 ASP A O 1
ATOM 669 N N . TYR A 1 84 ? 21.156 18.956 17.995 1.00 90.75 84 TYR A N 1
ATOM 670 C CA . TYR A 1 84 ? 21.281 18.199 16.754 1.00 90.75 84 TYR A CA 1
ATOM 671 C C . TYR A 1 84 ? 21.801 16.788 17.033 1.00 90.75 84 TYR A C 1
ATOM 673 O O . TYR A 1 84 ? 22.732 16.587 17.818 1.00 90.75 84 TYR A O 1
ATOM 681 N N . TYR A 1 85 ? 21.219 15.804 16.355 1.00 90.81 85 TYR A N 1
ATOM 682 C CA . TYR A 1 85 ? 21.703 14.438 16.402 1.00 90.81 85 TYR A CA 1
ATOM 683 C C . TYR A 1 85 ? 23.137 14.376 15.873 1.00 90.81 85 TYR A C 1
ATOM 685 O O . TYR A 1 85 ? 23.499 14.998 14.869 1.00 90.81 85 TYR A O 1
ATOM 693 N N . VAL A 1 86 ? 23.947 13.602 16.582 1.00 90.06 86 VAL A N 1
ATOM 694 C CA . VAL A 1 86 ? 25.337 13.337 16.247 1.00 90.06 86 VAL A CA 1
ATOM 695 C C . VAL A 1 86 ? 25.453 11.841 16.021 1.00 90.06 86 VAL A C 1
ATOM 697 O O . VAL A 1 86 ? 25.061 11.048 16.882 1.00 90.06 86 VAL A O 1
ATOM 700 N N . ASP A 1 87 ? 25.972 11.466 14.859 1.00 85.94 87 ASP A N 1
ATOM 701 C CA . ASP A 1 87 ? 26.193 10.072 14.502 1.00 85.94 87 ASP A CA 1
ATOM 702 C C . ASP A 1 87 ? 27.248 9.403 15.424 1.00 85.94 87 ASP A C 1
ATOM 704 O O . ASP A 1 87 ? 27.919 10.063 16.232 1.00 85.94 87 ASP A O 1
ATOM 708 N N . PRO A 1 88 ? 27.450 8.076 15.329 1.00 78.88 88 PRO A N 1
ATOM 709 C CA . PRO A 1 88 ? 28.501 7.392 16.083 1.00 78.88 88 PRO A CA 1
ATOM 710 C C . PRO A 1 88 ? 29.933 7.878 15.777 1.00 78.88 88 PRO A C 1
ATOM 712 O O . PRO A 1 88 ? 30.845 7.588 16.556 1.00 78.88 88 PRO A O 1
ATOM 715 N N . GLU A 1 89 ? 30.151 8.591 14.667 1.00 77.81 89 GLU A N 1
ATOM 716 C CA . GLU A 1 89 ? 31.440 9.184 14.288 1.00 77.81 89 GLU A CA 1
ATOM 717 C C . GLU A 1 89 ? 31.672 10.567 14.927 1.00 77.81 89 GLU A C 1
ATOM 719 O O . GLU A 1 89 ? 32.793 11.088 14.893 1.00 77.81 89 GLU A O 1
ATOM 724 N N . GLY A 1 90 ? 30.662 11.136 15.589 1.00 83.31 90 GLY A N 1
ATOM 725 C CA . GLY A 1 90 ? 30.749 12.437 16.241 1.00 83.31 90 GLY A CA 1
ATOM 726 C C . GLY A 1 90 ? 30.433 13.612 15.312 1.00 83.31 90 GLY A C 1
ATOM 727 O O . GLY A 1 90 ? 30.832 14.739 15.622 1.00 83.31 90 GLY A O 1
ATOM 728 N N . VAL A 1 91 ? 29.764 13.370 14.184 1.00 83.25 91 VAL A N 1
ATOM 729 C CA . VAL A 1 91 ? 29.436 14.369 13.163 1.00 83.25 91 VAL A CA 1
ATOM 730 C C . VAL A 1 91 ? 27.920 14.568 13.074 1.00 83.25 91 VAL A C 1
ATOM 732 O O . VAL A 1 91 ? 27.136 13.623 13.109 1.00 83.25 91 VAL A O 1
ATOM 735 N N . THR A 1 92 ? 27.498 15.829 12.976 1.00 87.19 92 THR A N 1
ATOM 736 C CA . THR A 1 92 ? 26.121 16.186 12.611 1.00 87.19 92 THR A CA 1
ATOM 737 C C . THR A 1 92 ? 26.028 16.254 11.096 1.00 87.19 92 THR A C 1
ATOM 739 O O . THR A 1 92 ? 26.785 16.993 10.460 1.00 87.19 92 THR A O 1
ATOM 742 N N . GLU A 1 93 ? 25.101 15.496 10.521 1.00 86.00 93 GLU A N 1
ATOM 743 C CA . GLU A 1 93 ? 24.819 15.554 9.091 1.00 86.00 93 GLU A CA 1
ATOM 744 C C . GLU A 1 93 ? 23.834 16.683 8.763 1.00 86.00 93 GLU A C 1
ATOM 746 O O . GLU A 1 93 ? 22.827 16.877 9.450 1.00 86.00 93 GLU A O 1
ATOM 751 N N . TYR A 1 94 ? 24.141 17.415 7.690 1.00 89.19 94 TYR A N 1
ATOM 752 C CA . TYR A 1 94 ? 23.321 18.493 7.146 1.00 89.19 94 TYR A CA 1
ATOM 753 C C . TYR A 1 94 ? 22.937 18.154 5.709 1.00 89.19 94 TYR A C 1
ATOM 755 O O . TYR A 1 94 ? 23.777 17.756 4.896 1.00 89.19 94 TYR A O 1
ATOM 763 N N . PHE A 1 95 ? 21.666 18.344 5.382 1.00 88.81 95 PHE A N 1
ATOM 764 C CA . PHE A 1 95 ? 21.089 17.991 4.094 1.00 88.81 95 PHE A CA 1
ATOM 765 C C . PHE A 1 95 ? 20.553 19.231 3.392 1.00 88.81 95 PHE A C 1
ATOM 767 O O . PHE A 1 95 ? 20.045 20.152 4.011 1.00 88.81 95 PHE A O 1
ATOM 774 N N . THR A 1 96 ? 20.612 19.253 2.067 1.00 86.31 96 THR A N 1
ATOM 775 C CA . THR A 1 96 ? 20.016 20.349 1.277 1.00 86.31 96 THR A CA 1
ATOM 776 C C . THR A 1 96 ? 18.579 20.051 0.845 1.00 86.31 96 THR A C 1
ATOM 778 O O . THR A 1 96 ? 17.921 20.911 0.267 1.00 86.31 96 THR A O 1
ATOM 781 N N . ASP A 1 97 ? 18.096 18.836 1.117 1.00 85.19 97 ASP A N 1
ATOM 782 C CA . ASP A 1 97 ? 16.790 18.329 0.710 1.00 85.19 97 ASP A CA 1
ATOM 783 C C . ASP A 1 97 ? 16.102 17.651 1.906 1.00 85.19 97 ASP A C 1
ATOM 785 O O . ASP A 1 97 ? 16.680 16.769 2.546 1.00 85.19 97 ASP A O 1
ATOM 789 N N . GLU A 1 98 ? 14.868 18.065 2.203 1.00 85.06 98 GLU A N 1
ATOM 790 C CA . GLU A 1 98 ? 14.049 17.535 3.300 1.00 85.06 98 GLU A CA 1
ATOM 791 C C . GLU A 1 98 ? 13.764 16.038 3.136 1.00 85.06 98 GLU A C 1
ATOM 793 O O . GLU A 1 98 ? 13.680 15.298 4.115 1.00 85.06 98 GLU A O 1
ATOM 798 N N . TRP A 1 99 ? 13.623 15.568 1.895 1.00 89.81 99 TRP A N 1
ATOM 799 C CA . TRP A 1 99 ? 13.386 14.160 1.610 1.00 89.81 99 TRP A CA 1
ATOM 800 C C . TRP A 1 99 ? 14.591 13.307 2.007 1.00 89.81 99 TRP A C 1
ATOM 802 O O . TRP A 1 99 ? 14.413 12.253 2.611 1.00 89.81 99 TRP A O 1
ATOM 812 N N . LEU A 1 100 ? 15.807 13.794 1.738 1.00 86.75 100 LEU A N 1
ATOM 813 C CA . LEU A 1 100 ? 17.039 13.109 2.131 1.00 86.75 100 LEU A CA 1
ATOM 814 C C . LEU A 1 100 ? 17.215 13.099 3.656 1.00 86.75 100 LEU A C 1
ATOM 816 O O . LEU A 1 100 ? 17.600 12.081 4.220 1.00 86.75 100 LEU A O 1
ATOM 820 N N . ALA A 1 101 ? 16.862 14.199 4.328 1.00 88.69 101 ALA A N 1
ATOM 821 C CA . ALA A 1 101 ? 16.855 14.248 5.787 1.00 88.69 101 ALA A CA 1
ATOM 822 C C . ALA A 1 101 ? 15.831 13.271 6.396 1.00 88.69 101 ALA A C 1
ATOM 824 O O . ALA A 1 101 ? 16.122 12.623 7.395 1.00 88.69 101 ALA A O 1
ATOM 825 N N . ASN A 1 102 ? 14.647 13.123 5.791 1.00 87.31 102 ASN A N 1
ATOM 826 C CA . ASN A 1 102 ? 13.638 12.163 6.250 1.00 87.31 102 ASN A CA 1
ATOM 827 C C . ASN A 1 102 ? 14.054 10.701 6.029 1.00 87.31 102 ASN A C 1
ATOM 829 O O . ASN A 1 102 ? 13.731 9.853 6.855 1.00 87.31 102 ASN A O 1
ATOM 833 N N . ASP A 1 103 ? 14.761 10.398 4.942 1.00 88.81 103 ASP A N 1
ATOM 834 C CA . ASP A 1 103 ? 15.311 9.058 4.703 1.00 88.81 103 ASP A CA 1
ATOM 835 C C . ASP A 1 103 ? 16.364 8.707 5.768 1.00 88.81 103 ASP A C 1
ATOM 837 O O . ASP A 1 103 ? 16.254 7.688 6.451 1.00 88.81 103 ASP A O 1
ATOM 841 N N . TYR A 1 104 ? 17.300 9.627 6.019 1.00 89.88 104 TYR A N 1
ATOM 842 C CA . TYR A 1 104 ? 18.304 9.478 7.073 1.00 89.88 104 TYR A CA 1
ATOM 843 C C . TYR A 1 104 ? 17.684 9.387 8.479 1.00 89.88 104 TYR A C 1
ATOM 845 O O . TYR A 1 104 ? 18.137 8.602 9.310 1.00 89.88 104 TYR A O 1
ATOM 853 N N . LEU A 1 105 ? 16.600 10.122 8.754 1.00 89.25 105 LEU A N 1
ATOM 854 C CA . LEU A 1 105 ? 15.853 10.021 10.013 1.00 89.25 105 LEU A CA 1
ATOM 855 C C . LEU A 1 105 ? 15.367 8.587 10.288 1.00 89.25 105 LEU A C 1
ATOM 857 O O . LEU A 1 105 ? 15.438 8.124 11.428 1.00 89.25 105 LEU A O 1
ATOM 861 N N . GLU A 1 106 ? 14.881 7.873 9.271 1.00 87.56 106 GLU A N 1
ATOM 862 C CA . GLU A 1 106 ? 14.439 6.482 9.427 1.00 87.56 106 GLU A CA 1
ATOM 863 C C . GLU A 1 106 ? 15.612 5.534 9.711 1.00 87.56 106 GLU A C 1
ATOM 865 O O . GLU A 1 106 ? 15.480 4.620 10.531 1.00 87.56 106 GLU A O 1
ATOM 870 N N . GLU A 1 107 ? 16.780 5.769 9.109 1.00 87.94 107 GLU A N 1
ATOM 871 C CA . GLU A 1 107 ? 18.004 5.025 9.433 1.00 87.94 107 GLU A CA 1
ATOM 872 C C . GLU A 1 107 ? 18.465 5.288 10.878 1.00 87.94 107 GLU A C 1
ATOM 874 O O . GLU A 1 107 ? 18.789 4.350 11.618 1.00 87.94 107 GLU A O 1
ATOM 879 N N . VAL A 1 108 ? 18.426 6.548 11.328 1.00 88.06 108 VAL A N 1
ATOM 880 C CA . VAL A 1 108 ? 18.727 6.932 12.717 1.00 88.06 108 VAL A CA 1
ATOM 881 C C . VAL A 1 108 ? 17.768 6.241 13.688 1.00 88.06 108 VAL A C 1
ATOM 883 O O . VAL A 1 108 ? 18.210 5.632 14.662 1.00 88.06 108 VAL A O 1
ATOM 886 N N . ARG A 1 109 ? 16.461 6.235 13.401 1.00 86.38 109 ARG A N 1
ATOM 887 C CA . ARG A 1 109 ? 15.459 5.531 14.221 1.00 86.38 109 ARG A CA 1
ATOM 888 C C . ARG A 1 109 ? 15.746 4.034 14.318 1.00 86.38 109 ARG A C 1
ATOM 890 O O . ARG A 1 109 ? 15.722 3.481 15.415 1.00 86.38 109 ARG A O 1
ATOM 897 N N . GLN A 1 110 ? 16.060 3.380 13.200 1.00 84.44 110 GLN A N 1
ATOM 898 C CA . GLN A 1 110 ? 16.369 1.947 13.180 1.00 84.44 110 GLN A CA 1
ATOM 899 C C . GLN A 1 110 ? 17.665 1.622 13.926 1.00 84.44 110 GLN A C 1
ATOM 901 O O . GLN A 1 110 ? 17.710 0.659 14.691 1.00 84.44 110 GLN A O 1
ATOM 906 N N . SER A 1 111 ? 18.713 2.421 13.732 1.00 84.31 111 SER A N 1
ATOM 907 C CA . SER A 1 111 ? 20.006 2.214 14.389 1.00 84.31 111 SER A CA 1
ATOM 908 C C . SER A 1 111 ? 19.932 2.436 15.901 1.00 84.31 111 SER A C 1
ATOM 910 O O . SER A 1 111 ? 20.445 1.609 16.655 1.00 84.31 111 SER A O 1
ATOM 912 N N . VAL A 1 112 ? 19.241 3.483 16.366 1.00 82.19 112 VAL A N 1
ATOM 913 C CA . VAL A 1 112 ? 19.057 3.749 17.800 1.00 82.19 112 VAL A CA 1
ATOM 914 C C . VAL A 1 112 ? 18.156 2.698 18.437 1.00 82.19 112 VAL A C 1
ATOM 916 O O . VAL A 1 112 ? 18.514 2.180 19.491 1.00 82.19 112 VAL A O 1
ATOM 919 N N . ALA A 1 113 ? 17.066 2.292 17.777 1.00 81.69 113 ALA A N 1
ATOM 920 C CA . ALA A 1 113 ? 16.236 1.184 18.251 1.00 81.69 113 ALA A CA 1
ATOM 921 C C . ALA A 1 113 ? 17.039 -0.127 18.351 1.00 81.69 113 ALA A C 1
ATOM 923 O O . ALA A 1 113 ? 16.926 -0.859 19.337 1.00 81.69 113 ALA A O 1
ATOM 924 N N . ALA A 1 114 ? 17.903 -0.410 17.370 1.00 80.00 114 ALA A N 1
ATOM 925 C CA . ALA A 1 114 ? 18.796 -1.562 17.411 1.00 80.00 114 ALA A CA 1
ATOM 926 C C . ALA A 1 114 ? 19.805 -1.459 18.568 1.00 80.00 114 ALA A C 1
ATOM 928 O O . ALA A 1 114 ? 19.987 -2.436 19.292 1.00 80.00 114 ALA A O 1
ATOM 929 N N . MET A 1 115 ? 20.414 -0.293 18.798 1.00 72.62 115 MET A N 1
ATOM 930 C CA . MET A 1 115 ? 21.340 -0.070 19.916 1.00 72.62 115 MET A CA 1
ATOM 931 C C . MET A 1 115 ? 20.655 -0.171 21.285 1.00 72.62 115 MET A C 1
ATOM 933 O O . MET A 1 115 ? 21.211 -0.770 22.201 1.00 72.62 115 MET A O 1
ATOM 937 N N . GLU A 1 116 ? 19.449 0.372 21.435 1.00 65.81 116 GLU A N 1
ATOM 938 C CA . GLU A 1 116 ? 18.697 0.374 22.694 1.00 65.81 116 GLU A CA 1
ATOM 939 C C . GLU A 1 116 ? 18.120 -1.009 23.036 1.00 65.81 116 GLU A C 1
ATOM 941 O O . GLU A 1 116 ? 18.019 -1.380 24.208 1.00 65.81 116 GLU A O 1
ATOM 946 N N . SER A 1 117 ? 17.851 -1.835 22.018 1.00 63.19 117 SER A N 1
ATOM 947 C CA . SER A 1 117 ? 17.513 -3.251 22.207 1.00 63.19 117 SER A CA 1
ATOM 948 C C . SER A 1 117 ? 18.661 -4.075 22.820 1.00 63.19 117 SER A C 1
ATOM 950 O O . SER A 1 117 ? 18.422 -5.128 23.419 1.00 63.19 117 SER A O 1
ATOM 952 N N . VAL A 1 118 ? 19.904 -3.577 22.754 1.00 58.91 118 VAL A N 1
ATOM 953 C CA . VAL A 1 118 ? 21.081 -4.162 23.411 1.00 58.91 118 VAL A CA 1
ATOM 954 C C . VAL A 1 118 ? 21.231 -3.552 24.810 1.00 58.91 118 VAL A C 1
ATOM 956 O O . VAL A 1 118 ? 22.075 -2.695 25.064 1.00 58.91 118 VAL A O 1
ATOM 959 N N . GLN A 1 119 ? 20.403 -3.989 25.761 1.00 45.78 119 GLN A N 1
ATOM 960 C CA . GLN A 1 119 ? 20.596 -3.621 27.169 1.00 45.78 119 GLN A CA 1
ATOM 961 C C . GLN A 1 119 ? 21.978 -4.081 27.688 1.00 45.78 119 GLN A C 1
ATOM 963 O O . GLN A 1 119 ? 22.448 -5.163 27.322 1.00 45.78 119 GLN A O 1
ATOM 968 N N . PRO A 1 120 ? 22.633 -3.313 28.582 1.00 43.88 120 PRO A N 1
ATOM 969 C CA . PRO A 1 120 ? 23.965 -3.636 29.073 1.00 43.88 120 PRO A CA 1
ATOM 970 C C . PRO A 1 120 ? 23.892 -4.732 30.148 1.00 43.88 120 PRO A C 1
ATOM 972 O O . PRO A 1 120 ? 23.555 -4.459 31.302 1.00 43.88 120 PRO A O 1
ATOM 975 N N . GLU A 1 121 ? 24.263 -5.972 29.817 1.00 37.56 121 GLU A N 1
ATOM 976 C CA . GLU A 1 121 ? 24.692 -6.915 30.855 1.00 37.56 121 GLU A CA 1
ATOM 977 C C . GLU A 1 121 ? 26.026 -6.439 31.453 1.00 37.56 121 GLU A C 1
ATOM 979 O O . GLU A 1 121 ? 26.988 -6.111 30.757 1.00 37.56 121 GLU A O 1
ATOM 984 N N . ALA A 1 122 ? 26.051 -6.349 32.782 1.00 34.25 122 ALA A N 1
ATOM 985 C CA . ALA A 1 122 ? 27.160 -5.840 33.574 1.00 34.25 122 ALA A CA 1
ATOM 986 C C . ALA A 1 122 ? 28.484 -6.616 33.347 1.00 34.25 122 ALA A C 1
ATOM 988 O O . ALA A 1 122 ? 28.475 -7.808 33.037 1.00 34.25 122 ALA A O 1
ATOM 989 N N . PRO A 1 123 ? 29.647 -5.971 33.562 1.00 46.78 123 PRO A N 1
ATOM 990 C CA . PRO A 1 123 ? 30.934 -6.453 33.083 1.00 46.78 123 PRO A CA 1
ATOM 991 C C . PRO A 1 123 ? 31.570 -7.449 34.058 1.00 46.78 123 PRO A C 1
ATOM 993 O O . PRO A 1 123 ? 31.773 -7.131 35.231 1.00 46.78 123 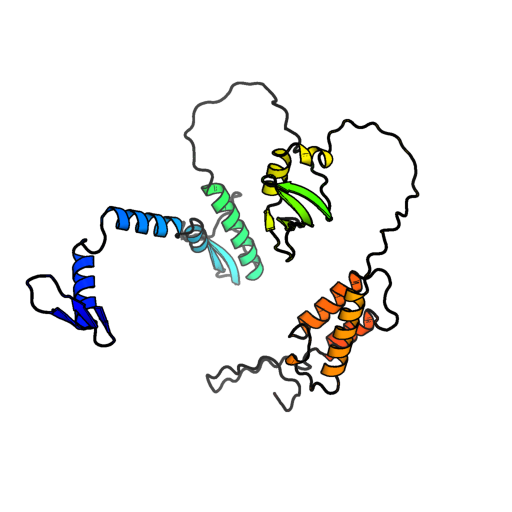PRO A O 1
ATOM 996 N N . VAL A 1 124 ? 31.995 -8.618 33.570 1.00 35.97 124 VAL A N 1
ATOM 997 C CA . VAL A 1 124 ? 33.004 -9.446 34.253 1.00 35.97 124 VAL A CA 1
ATOM 998 C C . VAL A 1 124 ? 34.008 -10.008 33.240 1.00 35.97 124 VAL A C 1
ATOM 1000 O O . VAL A 1 124 ? 33.742 -10.980 32.550 1.00 35.97 124 VAL A O 1
ATOM 1003 N N . ALA A 1 125 ? 35.182 -9.371 33.249 1.00 32.66 125 ALA A N 1
ATOM 1004 C CA . ALA A 1 125 ? 36.525 -9.924 33.052 1.00 32.66 125 ALA A CA 1
ATOM 1005 C C . ALA A 1 125 ? 36.876 -10.683 31.746 1.00 32.66 125 ALA A C 1
ATOM 1007 O O . ALA A 1 125 ? 36.606 -11.866 31.573 1.00 32.66 125 ALA A O 1
ATOM 1008 N N . GLU A 1 126 ? 37.651 -9.981 30.917 1.00 37.91 126 GLU A N 1
ATOM 1009 C CA . GLU A 1 126 ? 38.781 -10.446 30.089 1.00 37.91 126 GLU A CA 1
ATOM 1010 C C . GLU A 1 126 ? 39.617 -11.620 30.684 1.00 37.91 126 GLU A C 1
ATOM 1012 O O . GLU A 1 126 ? 39.725 -11.741 31.906 1.00 37.91 126 GLU A O 1
ATOM 1017 N N . PRO A 1 127 ? 40.437 -12.336 29.884 1.00 49.00 127 PRO A N 1
ATOM 1018 C CA . PRO A 1 127 ? 40.101 -13.100 28.681 1.00 49.00 127 PRO A CA 1
ATOM 1019 C C . PRO A 1 127 ? 40.689 -14.534 28.766 1.00 49.00 127 PRO A C 1
ATOM 1021 O O . PRO A 1 127 ? 41.786 -14.749 29.284 1.00 49.00 127 PRO A O 1
ATOM 1024 N N . ALA A 1 128 ? 40.008 -15.540 28.217 1.00 30.45 128 ALA A N 1
ATOM 1025 C CA . ALA A 1 128 ? 40.609 -16.860 28.017 1.00 30.45 128 ALA A CA 1
ATOM 1026 C C . ALA A 1 128 ? 40.458 -17.285 26.556 1.00 30.45 128 ALA A C 1
ATOM 1028 O O . ALA A 1 128 ? 39.372 -17.570 26.064 1.00 30.45 128 ALA A O 1
ATOM 1029 N N . GLU A 1 129 ? 41.610 -17.251 25.901 1.00 38.75 129 GLU A N 1
ATOM 1030 C CA . GLU A 1 129 ? 41.984 -17.831 24.620 1.00 38.75 129 GLU A CA 1
ATOM 1031 C C . GLU A 1 129 ? 41.320 -19.185 24.295 1.00 38.75 129 GLU A C 1
ATOM 1033 O O . GLU A 1 129 ? 41.161 -20.033 25.173 1.00 38.75 129 GLU A O 1
ATOM 1038 N N . VAL A 1 130 ? 41.110 -19.389 22.983 1.00 35.44 130 VAL A N 1
ATOM 1039 C CA . VAL A 1 130 ? 40.807 -20.638 22.250 1.00 35.44 130 VAL A CA 1
ATOM 1040 C C . VAL A 1 130 ? 39.475 -21.303 22.633 1.00 35.44 130 VAL A C 1
ATOM 1042 O O . VAL A 1 130 ? 39.288 -21.772 23.744 1.00 35.44 130 VAL A O 1
ATOM 1045 N N . VAL A 1 131 ? 38.495 -21.414 21.732 1.00 30.62 131 VAL A N 1
ATOM 1046 C CA . VAL A 1 131 ? 38.575 -22.215 20.500 1.00 30.62 131 VAL A CA 1
ATOM 1047 C C . VAL A 1 131 ? 37.656 -21.630 19.425 1.00 30.62 131 VAL A C 1
ATOM 1049 O O . VAL A 1 131 ? 36.509 -21.298 19.714 1.00 30.62 131 VAL A O 1
ATOM 1052 N N . GLU A 1 132 ? 38.142 -21.568 18.183 1.00 41.41 132 GLU A N 1
ATOM 1053 C CA . GLU A 1 132 ? 37.312 -21.426 16.986 1.00 41.41 132 GLU A CA 1
ATOM 1054 C C . GLU A 1 132 ? 36.233 -22.521 16.958 1.00 41.41 132 GLU A C 1
ATOM 1056 O O . GLU A 1 132 ? 36.454 -23.645 16.504 1.00 41.41 132 GLU A O 1
ATOM 1061 N N . ALA A 1 133 ? 35.044 -22.205 17.461 1.00 31.08 133 ALA A N 1
ATOM 1062 C CA . ALA A 1 133 ? 33.842 -22.946 17.139 1.00 31.08 133 ALA A CA 1
ATOM 1063 C C . ALA A 1 133 ? 33.344 -22.395 15.805 1.00 31.08 133 ALA A C 1
ATOM 1065 O O . ALA A 1 133 ? 32.657 -21.381 15.765 1.00 31.08 133 ALA A O 1
ATOM 1066 N N . SER A 1 134 ? 33.826 -23.037 14.737 1.00 34.25 134 SER A N 1
ATOM 1067 C CA . SER A 1 134 ? 33.254 -23.106 13.389 1.00 34.25 134 SER A CA 1
ATOM 1068 C C . SER A 1 134 ? 32.023 -22.222 13.202 1.00 34.25 134 SER A C 1
ATOM 1070 O O . SER A 1 134 ? 30.951 -22.544 13.713 1.00 34.25 134 SER A O 1
ATOM 1072 N N . ALA A 1 135 ? 32.182 -21.144 12.434 1.00 31.27 135 ALA A N 1
ATOM 1073 C CA . ALA A 1 135 ? 31.064 -20.482 11.788 1.00 31.27 135 ALA A CA 1
ATOM 1074 C C . ALA A 1 135 ? 30.231 -21.565 11.092 1.00 31.27 135 ALA A C 1
ATOM 1076 O O . ALA A 1 135 ? 30.678 -22.176 10.120 1.00 31.27 135 ALA A O 1
ATOM 1077 N N . SER A 1 136 ? 29.070 -21.883 11.661 1.00 36.97 136 SER A N 1
ATOM 1078 C CA . SER A 1 136 ? 28.070 -22.711 11.008 1.00 36.97 136 SER A CA 1
ATOM 1079 C C . SER A 1 136 ? 27.693 -21.968 9.735 1.00 36.97 136 SER A C 1
ATOM 1081 O O . SER A 1 136 ? 27.040 -20.931 9.809 1.00 36.97 136 SER A O 1
ATOM 1083 N N . GLU A 1 137 ? 28.168 -22.448 8.588 1.00 43.53 137 GLU A N 1
ATOM 1084 C CA . GLU A 1 137 ? 27.658 -22.022 7.290 1.00 43.53 137 GLU A CA 1
ATOM 1085 C C . GLU A 1 137 ? 26.138 -22.186 7.346 1.00 43.53 137 GLU A C 1
ATOM 1087 O O . GLU A 1 137 ? 25.638 -23.293 7.577 1.00 43.53 137 GLU A O 1
ATOM 1092 N N . GLU A 1 138 ? 25.400 -21.081 7.237 1.00 44.72 138 GLU A N 1
ATOM 1093 C CA . GLU A 1 138 ? 23.946 -21.143 7.174 1.00 44.72 138 GLU A CA 1
ATOM 1094 C C . GLU A 1 138 ? 23.571 -22.096 6.035 1.00 44.72 138 GLU A C 1
ATOM 1096 O O . GLU A 1 138 ? 24.091 -21.956 4.920 1.00 44.72 138 GLU A O 1
ATOM 1101 N N . PRO A 1 139 ? 22.732 -23.116 6.292 1.00 53.34 139 PRO A N 1
ATOM 1102 C CA . PRO A 1 139 ? 22.334 -24.043 5.251 1.00 53.34 139 PRO A CA 1
ATOM 1103 C C . PRO A 1 139 ? 21.606 -23.243 4.174 1.00 53.34 139 PRO A C 1
ATOM 1105 O O . PRO A 1 139 ? 20.486 -22.788 4.375 1.00 53.34 139 PRO A O 1
ATOM 1108 N N . LYS A 1 140 ? 22.258 -23.046 3.027 1.00 60.78 140 LYS A N 1
ATOM 1109 C CA . LYS A 1 140 ? 21.672 -22.328 1.901 1.00 60.78 140 LYS A CA 1
ATOM 1110 C C . LYS A 1 140 ? 20.572 -23.191 1.294 1.00 60.78 140 LYS A C 1
ATOM 1112 O O . LYS A 1 140 ? 20.843 -24.176 0.605 1.00 60.78 140 LYS A O 1
ATOM 1117 N N . TRP A 1 141 ? 19.328 -22.839 1.579 1.00 70.00 141 TRP A N 1
ATOM 1118 C CA . TRP A 1 141 ? 18.163 -23.533 1.053 1.00 70.00 141 TRP A CA 1
ATOM 1119 C C . TRP A 1 141 ? 17.899 -23.111 -0.397 1.00 70.00 141 TRP A C 1
ATOM 1121 O O . TRP A 1 141 ? 17.820 -21.923 -0.704 1.00 70.00 141 TRP A O 1
ATOM 1131 N N . ASN A 1 142 ? 17.740 -24.085 -1.295 1.00 77.88 142 ASN A N 1
ATOM 1132 C CA . ASN A 1 142 ? 17.480 -23.847 -2.719 1.00 77.88 142 ASN A CA 1
ATOM 1133 C C . ASN A 1 142 ? 15.995 -24.068 -3.073 1.00 77.88 142 ASN A C 1
ATOM 1135 O O . ASN A 1 142 ? 15.700 -24.680 -4.097 1.00 77.88 142 ASN A O 1
ATOM 1139 N N . TYR A 1 143 ? 15.053 -23.595 -2.248 1.00 81.56 143 TYR A N 1
ATOM 1140 C CA . TYR A 1 143 ? 13.624 -23.686 -2.587 1.00 81.56 143 TYR A CA 1
ATOM 1141 C C . TYR A 1 143 ? 13.281 -22.747 -3.747 1.00 81.56 143 TYR A C 1
ATOM 1143 O O . TYR A 1 143 ? 13.771 -21.620 -3.828 1.00 81.56 143 TYR A O 1
ATOM 1151 N N . GLN A 1 144 ? 12.435 -23.222 -4.655 1.00 78.44 144 GLN A N 1
ATOM 1152 C CA . GLN A 1 144 ? 11.961 -22.501 -5.831 1.00 78.44 144 GLN A CA 1
ATOM 1153 C C . GLN A 1 144 ? 10.441 -22.328 -5.792 1.00 78.44 144 GLN A C 1
ATOM 1155 O O . GLN A 1 144 ? 9.713 -23.063 -5.121 1.00 78.44 144 GLN A O 1
ATOM 1160 N N . VAL A 1 145 ? 9.937 -21.356 -6.554 1.00 81.69 145 VAL A N 1
ATOM 1161 C CA . VAL A 1 145 ? 8.494 -21.203 -6.755 1.00 81.69 145 VAL A CA 1
ATOM 1162 C C . VAL A 1 145 ? 7.941 -22.467 -7.415 1.00 81.69 145 VAL A C 1
ATOM 1164 O O . VAL A 1 145 ? 8.366 -22.872 -8.494 1.00 81.69 145 VAL A O 1
ATOM 1167 N N . GLY A 1 146 ? 6.958 -23.076 -6.764 1.00 78.62 146 GLY A N 1
ATOM 1168 C CA . GLY A 1 146 ? 6.330 -24.324 -7.164 1.00 78.62 146 GLY A CA 1
ATOM 1169 C C . GLY A 1 146 ? 6.701 -25.516 -6.288 1.00 78.62 146 GLY A C 1
ATOM 1170 O O . GLY A 1 146 ? 5.964 -26.505 -6.341 1.00 78.62 146 GLY A O 1
ATOM 1171 N N . ASP A 1 147 ? 7.756 -25.415 -5.475 1.00 83.75 147 ASP A N 1
ATOM 1172 C CA . ASP A 1 147 ? 8.176 -26.487 -4.573 1.00 83.75 147 ASP A CA 1
ATOM 1173 C C . ASP A 1 147 ? 7.123 -26.756 -3.501 1.00 83.75 147 ASP A C 1
ATOM 1175 O O . ASP A 1 147 ? 6.429 -25.853 -3.031 1.00 83.75 147 ASP A O 1
ATOM 1179 N N . THR A 1 148 ? 6.989 -28.028 -3.125 1.00 86.00 148 THR A N 1
ATOM 1180 C CA . THR A 1 148 ? 6.117 -28.442 -2.023 1.00 86.00 148 THR A CA 1
ATOM 1181 C C . THR A 1 148 ? 6.964 -28.654 -0.781 1.00 86.00 148 THR A C 1
ATOM 1183 O O . THR A 1 148 ? 7.837 -29.518 -0.764 1.00 86.00 148 THR A O 1
ATOM 1186 N N . VAL A 1 149 ? 6.682 -27.868 0.245 1.00 87.12 149 VAL A N 1
ATOM 1187 C CA . VAL A 1 149 ? 7.363 -27.862 1.536 1.00 87.12 149 VAL A CA 1
ATOM 1188 C C . VAL A 1 149 ? 6.373 -28.238 2.627 1.00 87.12 149 VAL A C 1
ATOM 1190 O O . VAL A 1 149 ? 5.181 -27.957 2.523 1.00 87.12 149 VAL A O 1
ATOM 1193 N N . TYR A 1 150 ? 6.851 -28.891 3.673 1.00 85.38 150 TYR A N 1
ATOM 1194 C CA . TYR A 1 150 ? 6.025 -29.311 4.797 1.00 85.38 150 TYR A CA 1
ATOM 1195 C C . TYR A 1 150 ? 6.271 -28.377 5.974 1.00 85.38 150 TYR A C 1
ATOM 1197 O O . TYR A 1 150 ? 7.403 -28.243 6.430 1.00 85.38 150 TYR A O 1
ATOM 1205 N N . LEU A 1 151 ? 5.219 -27.712 6.441 1.00 84.38 151 LEU A N 1
ATOM 1206 C CA . LEU A 1 151 ? 5.243 -26.867 7.632 1.00 84.38 151 LEU A CA 1
ATOM 1207 C C . LEU A 1 151 ? 4.105 -27.322 8.537 1.00 84.38 151 LEU A C 1
ATOM 1209 O O . LEU A 1 151 ? 2.993 -27.517 8.050 1.00 84.38 151 LEU A O 1
ATOM 1213 N N . ASP A 1 152 ? 4.360 -27.496 9.833 1.00 80.81 152 ASP A N 1
ATOM 1214 C CA . ASP A 1 152 ? 3.335 -27.916 10.801 1.00 80.81 152 ASP A CA 1
ATOM 1215 C C . ASP A 1 152 ? 2.579 -29.192 10.354 1.00 80.81 152 ASP A C 1
ATOM 1217 O O . ASP A 1 152 ? 1.348 -29.254 10.388 1.00 80.81 152 ASP A O 1
ATOM 1221 N N . ASP A 1 153 ? 3.309 -30.189 9.831 1.00 77.38 153 ASP A N 1
ATOM 1222 C CA . ASP A 1 153 ? 2.770 -31.428 9.234 1.00 77.38 153 ASP A CA 1
ATOM 1223 C C . ASP A 1 153 ? 1.821 -31.247 8.032 1.00 77.38 153 ASP A C 1
ATOM 1225 O O . ASP A 1 153 ? 1.246 -32.215 7.522 1.00 77.38 153 ASP A O 1
ATOM 1229 N N . THR A 1 154 ? 1.699 -30.022 7.527 1.00 80.19 154 THR A N 1
ATOM 1230 C CA . THR A 1 154 ? 0.836 -29.651 6.410 1.00 80.19 154 THR A CA 1
ATOM 1231 C C . THR A 1 154 ? 1.684 -29.354 5.178 1.00 80.19 154 THR A C 1
ATOM 1233 O O . THR A 1 154 ? 2.716 -28.689 5.251 1.00 80.19 154 THR A O 1
ATOM 1236 N N . ALA A 1 155 ? 1.267 -29.875 4.024 1.00 86.00 155 ALA A N 1
ATOM 1237 C CA . ALA A 1 155 ? 1.952 -29.618 2.765 1.00 86.00 155 ALA A CA 1
ATOM 1238 C C . ALA A 1 155 ? 1.543 -28.243 2.226 1.00 86.00 155 ALA A C 1
ATOM 1240 O O . ALA A 1 155 ? 0.366 -28.000 1.977 1.00 86.00 155 ALA A O 1
ATOM 1241 N N . PHE A 1 156 ? 2.516 -27.375 1.986 1.00 88.31 156 PHE A N 1
ATOM 1242 C CA . PHE A 1 156 ? 2.336 -26.082 1.346 1.00 88.31 156 PHE A CA 1
ATOM 1243 C C . PHE A 1 156 ? 3.130 -26.024 0.048 1.00 88.31 156 PHE A C 1
ATOM 1245 O O . PHE A 1 156 ? 4.202 -26.607 -0.076 1.00 88.31 156 PHE A O 1
ATOM 1252 N N . ARG A 1 157 ? 2.614 -25.294 -0.934 1.00 88.31 157 ARG A N 1
ATOM 1253 C CA . ARG A 1 157 ? 3.296 -24.997 -2.188 1.00 88.31 157 ARG A CA 1
ATOM 1254 C C . ARG A 1 157 ? 3.835 -23.575 -2.149 1.00 88.31 157 ARG A C 1
ATOM 1256 O O . ARG A 1 157 ? 3.072 -22.654 -1.876 1.00 88.31 157 ARG A O 1
ATOM 1263 N N . VAL A 1 158 ? 5.114 -23.395 -2.458 1.00 87.06 158 VAL A N 1
ATOM 1264 C CA . VAL A 1 158 ? 5.726 -22.070 -2.602 1.00 87.06 158 VAL A CA 1
ATOM 1265 C C . VAL A 1 158 ? 5.150 -21.401 -3.847 1.00 87.06 158 VAL A C 1
ATOM 1267 O O . VAL A 1 158 ? 5.258 -21.943 -4.945 1.00 87.06 158 VAL A O 1
ATOM 1270 N N . GLU A 1 159 ? 4.511 -20.248 -3.692 1.00 84.75 159 GLU A N 1
ATOM 1271 C CA . GLU A 1 159 ? 3.859 -19.525 -4.792 1.00 84.75 159 GLU A CA 1
ATOM 1272 C C . GLU A 1 159 ? 4.624 -18.271 -5.198 1.00 84.75 159 GLU A C 1
ATOM 1274 O O . GLU A 1 159 ? 4.743 -17.978 -6.386 1.00 84.75 159 GLU A O 1
ATOM 1279 N N . GLN A 1 160 ? 5.204 -17.572 -4.226 1.00 84.06 160 GLN A N 1
ATOM 1280 C CA . GLN A 1 160 ? 6.022 -16.394 -4.470 1.00 84.06 160 GLN A CA 1
ATOM 1281 C C . GLN A 1 160 ? 7.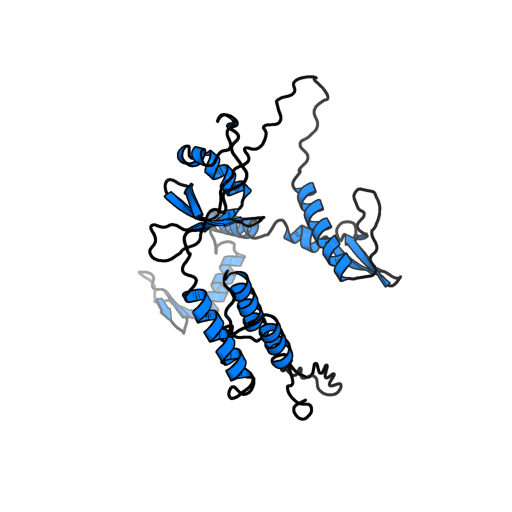181 -16.363 -3.480 1.00 84.06 160 GLN A C 1
ATOM 1283 O O . GLN A 1 160 ? 7.009 -16.659 -2.299 1.00 84.06 160 GLN A O 1
ATOM 1288 N N . ILE A 1 161 ? 8.361 -15.995 -3.967 1.00 85.69 161 ILE A N 1
ATOM 1289 C CA . ILE A 1 161 ? 9.543 -15.751 -3.141 1.00 85.69 161 ILE A CA 1
ATOM 1290 C C . ILE A 1 161 ? 9.925 -14.292 -3.356 1.00 85.69 161 ILE A C 1
ATOM 1292 O O . ILE A 1 161 ? 10.112 -13.866 -4.495 1.00 85.69 161 ILE A O 1
ATOM 1296 N N . THR A 1 162 ? 10.012 -13.534 -2.272 1.00 81.31 162 THR A N 1
ATOM 1297 C CA . THR A 1 162 ? 10.530 -12.162 -2.264 1.00 81.31 162 THR A CA 1
ATOM 1298 C C . THR A 1 162 ? 11.790 -12.096 -1.404 1.00 81.31 162 THR A C 1
ATOM 1300 O O . THR A 1 162 ? 12.187 -13.088 -0.785 1.00 81.31 162 THR A O 1
ATOM 1303 N N . ASP A 1 163 ? 12.413 -10.921 -1.340 1.00 74.88 163 ASP A N 1
ATOM 1304 C CA . ASP A 1 163 ? 13.600 -10.707 -0.509 1.00 74.88 163 ASP A CA 1
ATOM 1305 C C . ASP A 1 163 ? 13.290 -10.797 0.996 1.00 74.88 163 ASP A C 1
ATOM 1307 O O . ASP A 1 163 ? 14.170 -11.134 1.781 1.00 74.88 163 ASP A O 1
ATOM 1311 N N . ARG A 1 164 ? 12.038 -10.536 1.406 1.00 73.69 164 ARG A N 1
ATOM 1312 C CA . ARG A 1 164 ? 11.622 -10.490 2.822 1.00 73.69 164 ARG A CA 1
ATOM 1313 C C . ARG A 1 164 ? 10.717 -11.644 3.250 1.00 73.69 164 ARG A C 1
ATOM 1315 O O . ARG A 1 164 ? 10.806 -12.107 4.385 1.00 73.69 164 ARG A O 1
ATOM 1322 N N . GLU A 1 165 ? 9.853 -12.120 2.361 1.00 87.31 165 GLU A N 1
ATOM 1323 C CA . GLU A 1 165 ? 8.843 -13.136 2.667 1.00 87.31 165 GLU A CA 1
ATOM 1324 C C . GLU A 1 165 ? 8.676 -14.187 1.561 1.00 87.31 165 GLU A C 1
ATOM 1326 O O . GLU A 1 165 ? 8.944 -13.949 0.379 1.00 87.31 165 GLU A O 1
ATOM 1331 N N . VAL A 1 166 ? 8.184 -15.355 1.962 1.00 87.88 166 VAL A N 1
ATOM 1332 C CA . VAL A 1 166 ? 7.805 -16.473 1.104 1.00 87.88 166 VAL A CA 1
ATOM 1333 C C . VAL A 1 166 ? 6.305 -16.698 1.257 1.00 87.88 166 VAL A C 1
ATOM 1335 O O . VAL A 1 166 ? 5.807 -16.936 2.358 1.00 87.88 166 VAL A O 1
ATOM 1338 N N . GLN A 1 167 ? 5.577 -16.626 0.144 1.00 87.50 167 GLN A N 1
ATOM 1339 C CA . GLN A 1 167 ? 4.148 -16.910 0.106 1.00 87.50 167 GLN A CA 1
ATOM 1340 C C . GLN A 1 167 ? 3.904 -18.380 -0.202 1.00 87.50 167 GLN A C 1
ATOM 1342 O O . GLN A 1 167 ? 4.433 -18.951 -1.16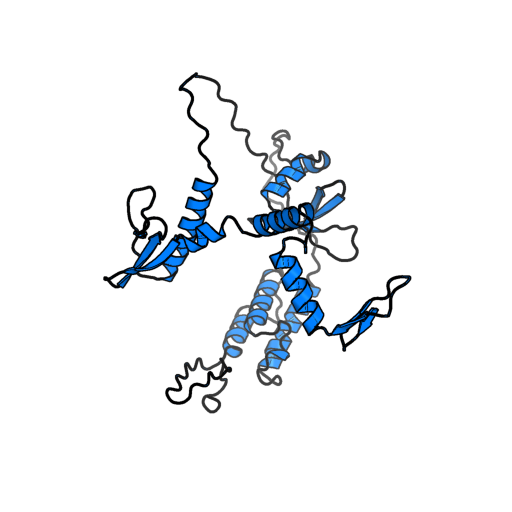0 1.00 87.50 167 GLN A O 1
ATOM 1347 N N . LEU A 1 168 ? 3.061 -18.977 0.622 1.00 90.88 168 LEU A N 1
ATOM 1348 C CA . LEU A 1 168 ? 2.783 -20.395 0.671 1.00 90.88 168 LEU A CA 1
ATOM 1349 C C . LEU A 1 168 ? 1.294 -20.620 0.475 1.00 90.88 168 LEU A C 1
ATOM 1351 O O . LEU A 1 168 ? 0.457 -19.935 1.061 1.00 90.88 168 LEU A O 1
ATOM 1355 N N . ARG A 1 169 ? 0.956 -21.622 -0.322 1.00 86.25 169 ARG A N 1
ATOM 1356 C CA . ARG A 1 169 ? -0.421 -22.008 -0.601 1.00 86.25 169 ARG A CA 1
ATOM 1357 C C . ARG A 1 169 ? -0.670 -23.430 -0.140 1.00 86.25 169 ARG A C 1
ATOM 1359 O O . ARG A 1 169 ? 0.067 -24.335 -0.511 1.00 86.25 169 ARG A O 1
ATOM 1366 N N . ASP A 1 170 ? -1.763 -23.650 0.576 1.00 88.19 170 ASP A N 1
ATOM 1367 C CA . ASP A 1 170 ? -2.240 -25.003 0.855 1.00 88.19 170 ASP A CA 1
ATOM 1368 C C . ASP A 1 170 ? -2.966 -25.570 -0.390 1.00 88.19 170 ASP A C 1
ATOM 1370 O O . ASP A 1 170 ? -3.996 -25.026 -0.809 1.00 88.19 170 ASP A O 1
ATOM 1374 N N . PRO A 1 171 ? -2.455 -26.641 -1.031 1.00 82.12 171 PRO A N 1
ATOM 1375 C CA . PRO A 1 171 ? -3.090 -27.252 -2.195 1.00 82.12 171 PRO A CA 1
ATOM 1376 C C . PRO A 1 171 ? -4.353 -28.054 -1.843 1.00 82.12 171 PRO A C 1
ATOM 1378 O O . PRO A 1 171 ? -5.119 -28.394 -2.746 1.00 82.12 171 PRO A O 1
ATOM 1381 N N . THR A 1 172 ? -4.585 -28.377 -0.567 1.00 81.88 172 THR A N 1
ATOM 1382 C CA . THR A 1 172 ? -5.782 -29.097 -0.109 1.00 81.88 172 THR A CA 1
ATOM 1383 C C . THR A 1 172 ? -7.016 -28.196 -0.047 1.00 81.88 172 THR A C 1
ATOM 1385 O O . THR A 1 172 ? -8.148 -28.687 -0.096 1.00 81.88 172 THR A O 1
ATOM 1388 N N . LEU A 1 173 ? -6.820 -26.874 -0.002 1.00 77.62 173 LEU A N 1
ATOM 1389 C CA . LEU A 1 173 ? -7.899 -25.897 0.004 1.00 77.62 173 LEU A CA 1
ATOM 1390 C C . LEU A 1 173 ? -8.368 -25.590 -1.425 1.00 77.62 173 LEU A C 1
ATOM 1392 O O . LEU A 1 173 ? -7.599 -25.187 -2.299 1.00 77.62 173 LEU A O 1
ATOM 1396 N N . ALA A 1 174 ? -9.677 -25.733 -1.659 1.00 68.38 174 ALA A N 1
ATOM 1397 C CA . ALA A 1 174 ? -10.307 -25.393 -2.939 1.00 68.38 174 ALA A CA 1
ATOM 1398 C C . ALA A 1 174 ? -10.231 -23.887 -3.263 1.00 68.38 174 ALA A C 1
ATOM 1400 O O . ALA A 1 174 ? -10.289 -23.504 -4.431 1.00 68.38 174 ALA A O 1
ATOM 1401 N N . TYR A 1 175 ? -10.084 -23.047 -2.235 1.00 54.53 175 TYR A N 1
ATOM 1402 C CA . TYR A 1 175 ? -9.849 -21.613 -2.362 1.00 54.53 175 TYR A CA 1
ATOM 1403 C C . TYR A 1 175 ? -8.398 -21.294 -1.985 1.00 54.53 175 TYR A C 1
ATOM 1405 O O . TYR A 1 175 ? -7.939 -21.774 -0.947 1.00 54.53 175 TYR A O 1
ATOM 1413 N N . PRO A 1 176 ? -7.676 -20.500 -2.796 1.00 75.38 176 PRO A N 1
ATOM 1414 C CA . PRO A 1 176 ? -6.286 -20.162 -2.526 1.00 75.38 176 PRO A CA 1
ATOM 1415 C C . PRO A 1 176 ? -6.207 -19.180 -1.353 1.00 75.38 176 PRO A C 1
ATOM 1417 O O . PRO A 1 176 ? -6.419 -17.980 -1.510 1.00 75.38 176 PRO A O 1
ATOM 1420 N N . ILE A 1 177 ? -5.944 -19.716 -0.163 1.00 73.31 177 ILE A N 1
ATOM 1421 C CA . ILE A 1 177 ? -5.576 -18.934 1.016 1.00 73.31 177 ILE A CA 1
ATOM 1422 C C . ILE A 1 177 ? -4.050 -18.929 1.076 1.00 73.31 177 ILE A C 1
ATOM 1424 O O . ILE A 1 177 ? -3.435 -19.993 1.179 1.00 73.31 177 ILE A O 1
ATOM 1428 N N . PHE A 1 178 ? -3.455 -17.741 0.972 1.00 85.44 178 PHE A N 1
ATOM 1429 C CA . PHE A 1 178 ? -2.007 -17.561 1.008 1.00 85.44 178 PHE A CA 1
ATOM 1430 C C . PHE A 1 178 ? -1.540 -17.272 2.432 1.00 85.44 178 PHE A C 1
ATOM 1432 O O . PHE A 1 178 ? -2.089 -16.407 3.113 1.00 85.44 178 PHE A O 1
ATOM 1439 N N . ARG A 1 179 ? -0.516 -18.001 2.865 1.00 83.50 179 ARG A N 1
ATOM 1440 C CA . ARG A 1 179 ? 0.228 -17.779 4.102 1.00 83.50 179 ARG A CA 1
ATOM 1441 C C . ARG A 1 179 ? 1.547 -17.103 3.728 1.00 83.50 179 ARG A C 1
ATOM 1443 O O . ARG A 1 179 ? 2.309 -17.677 2.958 1.00 83.50 179 ARG A O 1
ATOM 1450 N N . ALA A 1 180 ? 1.801 -15.902 4.233 1.00 86.94 180 ALA A N 1
ATOM 1451 C CA . ALA A 1 180 ? 3.081 -15.219 4.060 1.00 86.94 180 ALA A CA 1
ATOM 1452 C C . ALA A 1 180 ? 3.954 -15.481 5.289 1.00 86.94 180 ALA A C 1
ATOM 1454 O O . ALA A 1 180 ? 3.519 -15.252 6.416 1.00 86.94 180 ALA A O 1
ATOM 1455 N N . GLU A 1 181 ? 5.160 -15.991 5.072 1.00 85.38 181 GLU A N 1
ATOM 1456 C CA . GLU A 1 181 ? 6.142 -16.238 6.126 1.00 85.38 181 GLU A CA 1
ATOM 1457 C C . GLU A 1 181 ? 7.407 -15.443 5.844 1.00 85.38 181 GLU A C 1
ATOM 1459 O O . GLU A 1 181 ? 7.874 -15.402 4.708 1.00 85.38 181 GLU A O 1
ATOM 1464 N N . ASN A 1 182 ? 7.992 -14.832 6.873 1.00 85.00 182 ASN A N 1
ATOM 1465 C CA . ASN A 1 182 ? 9.298 -14.196 6.731 1.00 85.00 182 ASN A CA 1
ATOM 1466 C C . ASN A 1 182 ? 10.338 -15.236 6.279 1.00 85.00 182 ASN A C 1
ATOM 1468 O O . ASN A 1 182 ? 10.318 -16.374 6.750 1.00 85.00 182 ASN A O 1
ATOM 1472 N N . ARG A 1 183 ? 11.242 -14.848 5.375 1.00 84.12 183 ARG A N 1
ATOM 1473 C CA . ARG A 1 183 ? 12.218 -15.752 4.755 1.00 84.12 183 ARG A CA 1
ATOM 1474 C C . ARG A 1 183 ? 13.073 -16.509 5.779 1.00 84.12 183 ARG A C 1
ATOM 1476 O O . ARG A 1 183 ? 13.218 -17.725 5.677 1.00 84.12 183 ARG A O 1
ATOM 1483 N N . GLU A 1 184 ? 13.579 -15.812 6.790 1.00 82.00 184 GLU A N 1
ATOM 1484 C CA . GLU A 1 184 ? 14.401 -16.406 7.850 1.00 82.00 184 GLU A CA 1
ATOM 1485 C C . GLU A 1 184 ? 13.576 -17.379 8.699 1.00 82.00 184 GLU A C 1
ATOM 1487 O O . GLU A 1 184 ? 14.004 -18.494 9.011 1.00 82.00 184 GLU A O 1
ATOM 1492 N N . ASN A 1 185 ? 12.338 -16.990 9.026 1.00 83.75 185 ASN A N 1
ATOM 1493 C CA . ASN A 1 185 ? 11.419 -17.853 9.759 1.00 83.75 185 ASN A CA 1
ATOM 1494 C C . ASN A 1 185 ? 11.075 -19.117 8.957 1.00 83.75 185 ASN A C 1
ATOM 1496 O O . ASN A 1 185 ? 11.032 -20.215 9.510 1.00 83.75 185 ASN A O 1
ATOM 1500 N N . PHE A 1 186 ? 10.872 -18.968 7.651 1.00 85.94 186 PHE A N 1
ATOM 1501 C CA . PHE A 1 186 ? 10.576 -20.052 6.729 1.00 85.94 186 PHE A CA 1
ATOM 1502 C C . PHE A 1 186 ? 11.724 -21.061 6.642 1.00 85.94 186 PHE A C 1
ATOM 1504 O O . PHE A 1 186 ? 11.499 -22.252 6.835 1.00 85.94 186 PHE A O 1
ATOM 1511 N N . GLU A 1 187 ? 12.962 -20.605 6.454 1.00 85.69 187 GLU A N 1
ATOM 1512 C CA . GLU A 1 187 ? 14.156 -21.465 6.408 1.00 85.69 187 GLU A CA 1
ATOM 1513 C C . GLU A 1 187 ? 14.395 -22.208 7.733 1.00 85.69 187 GLU A C 1
ATOM 1515 O O . GLU A 1 187 ? 14.762 -23.393 7.762 1.00 85.69 187 GLU A O 1
ATOM 1520 N N . ARG A 1 188 ? 14.091 -21.549 8.856 1.00 82.12 188 ARG A N 1
ATOM 1521 C CA . ARG A 1 188 ? 14.097 -22.181 10.176 1.00 82.12 188 ARG A CA 1
ATOM 1522 C C . ARG A 1 188 ? 13.030 -23.269 10.301 1.00 82.12 188 ARG A C 1
ATOM 1524 O O . ARG A 1 188 ? 13.319 -24.317 10.873 1.00 82.12 188 ARG A O 1
ATOM 1531 N N . MET A 1 189 ? 11.826 -23.056 9.769 1.00 82.69 189 MET A N 1
ATOM 1532 C CA . MET A 1 189 ? 10.770 -24.076 9.757 1.00 82.69 189 MET A CA 1
ATOM 1533 C C . MET A 1 189 ? 11.087 -25.230 8.794 1.00 82.69 189 MET A C 1
ATOM 1535 O O . MET A 1 189 ? 10.828 -26.383 9.132 1.00 82.69 189 MET A O 1
ATOM 1539 N N . LEU A 1 190 ? 11.735 -24.967 7.650 1.00 83.56 190 LEU A N 1
ATOM 1540 C CA . LEU A 1 190 ? 12.217 -26.022 6.748 1.00 83.56 190 LEU A CA 1
ATOM 1541 C C . LEU A 1 190 ? 13.215 -26.952 7.442 1.00 83.56 190 LEU A C 1
ATOM 1543 O O . LEU A 1 190 ? 13.181 -28.159 7.226 1.00 83.56 190 LEU A O 1
ATOM 1547 N N . SER A 1 191 ? 14.061 -26.397 8.311 1.00 79.81 191 SER A N 1
ATOM 1548 C CA . SER A 1 191 ? 15.045 -27.154 9.091 1.00 79.81 191 SER A CA 1
ATOM 1549 C C . SER A 1 191 ? 14.424 -28.093 10.133 1.00 79.81 191 SER A C 1
ATOM 1551 O O . SER A 1 191 ? 15.097 -29.016 10.584 1.00 79.81 191 SER A O 1
ATOM 1553 N N . GLN A 1 192 ? 13.180 -27.843 10.556 1.00 79.56 192 GLN A N 1
ATOM 1554 C CA . GLN A 1 192 ? 12.505 -28.629 11.596 1.00 79.56 192 GLN A CA 1
ATOM 1555 C C . GLN A 1 192 ? 11.863 -29.908 11.054 1.00 79.56 192 GLN A C 1
ATOM 1557 O O . GLN A 1 192 ? 11.689 -30.862 11.810 1.00 79.56 192 GLN A O 1
ATOM 1562 N N . ASP A 1 193 ? 11.512 -29.934 9.766 1.00 75.69 193 ASP A N 1
ATOM 1563 C CA . ASP A 1 193 ? 10.861 -31.082 9.141 1.00 75.69 193 ASP A CA 1
ATOM 1564 C C . ASP A 1 193 ? 11.841 -31.823 8.230 1.00 75.69 193 ASP A C 1
ATOM 1566 O O . ASP A 1 193 ? 12.295 -31.310 7.203 1.00 75.69 193 ASP A O 1
ATOM 1570 N N . GLU A 1 194 ? 12.139 -33.073 8.584 1.00 72.56 194 GLU A N 1
ATOM 1571 C CA . GLU A 1 194 ? 13.099 -33.888 7.846 1.00 72.56 194 GLU A CA 1
ATOM 1572 C C . GLU A 1 194 ? 12.674 -34.143 6.384 1.00 72.56 194 GLU A C 1
ATOM 1574 O O . GLU A 1 194 ? 13.509 -34.412 5.518 1.00 72.56 194 GLU A O 1
ATOM 1579 N N . ARG A 1 195 ? 11.379 -34.023 6.058 1.00 73.31 195 ARG A N 1
ATOM 1580 C CA . ARG A 1 195 ? 10.878 -34.193 4.681 1.00 73.31 195 ARG A CA 1
ATOM 1581 C C . ARG A 1 195 ? 11.333 -33.077 3.747 1.00 73.31 195 ARG A C 1
ATOM 1583 O O . ARG A 1 195 ? 11.363 -33.281 2.534 1.00 73.31 195 ARG A O 1
ATOM 1590 N N . ASN A 1 196 ? 11.728 -31.932 4.296 1.00 72.44 196 ASN A N 1
ATOM 1591 C CA . ASN A 1 196 ? 12.236 -30.800 3.529 1.00 72.44 196 ASN A CA 1
ATOM 1592 C C . ASN A 1 196 ? 13.740 -30.910 3.233 1.00 72.44 196 ASN A C 1
ATOM 1594 O O . ASN A 1 196 ? 14.260 -30.109 2.456 1.00 72.44 196 ASN A O 1
ATOM 1598 N N . HIS A 1 197 ? 14.443 -31.930 3.754 1.00 64.31 197 HIS A N 1
ATOM 1599 C CA . HIS A 1 197 ? 15.864 -32.167 3.453 1.00 64.31 197 HIS A CA 1
ATOM 1600 C C . HIS A 1 197 ? 16.154 -32.372 1.958 1.00 64.31 197 HIS A C 1
ATOM 1602 O O . HIS A 1 197 ? 17.286 -32.171 1.537 1.00 64.31 197 HIS A O 1
ATOM 1608 N N . ALA A 1 198 ? 15.155 -32.701 1.131 1.00 61.50 198 ALA A N 1
ATOM 1609 C CA . ALA A 1 198 ? 15.317 -32.774 -0.324 1.00 61.50 198 ALA A CA 1
ATOM 1610 C C . ALA A 1 198 ? 15.657 -31.417 -0.981 1.00 61.50 198 ALA A C 1
ATOM 1612 O O . ALA A 1 198 ? 16.170 -31.390 -2.095 1.00 61.50 198 ALA A O 1
ATOM 1613 N N . VAL A 1 199 ? 15.374 -30.305 -0.293 1.00 60.00 199 VAL A N 1
ATOM 1614 C CA . VAL A 1 199 ? 15.632 -28.923 -0.743 1.00 60.00 199 VAL A CA 1
ATOM 1615 C C . VAL A 1 199 ? 16.902 -28.345 -0.094 1.00 60.00 199 VAL A C 1
ATOM 1617 O O . VAL A 1 199 ? 17.335 -27.226 -0.388 1.00 60.00 199 VAL A O 1
ATOM 1620 N N . ARG A 1 200 ? 17.527 -29.125 0.794 1.00 53.38 200 ARG A N 1
ATOM 1621 C CA . ARG A 1 200 ? 18.766 -28.777 1.474 1.00 53.38 200 ARG A CA 1
ATOM 1622 C C . ARG A 1 200 ? 19.944 -29.108 0.562 1.00 53.38 200 ARG A C 1
ATOM 1624 O O . ARG A 1 200 ? 20.080 -30.235 0.088 1.00 53.38 200 ARG A O 1
ATOM 1631 N N . VAL A 1 201 ? 20.812 -28.130 0.321 1.00 51.03 201 VAL A N 1
ATOM 1632 C CA . VAL A 1 201 ? 22.087 -28.364 -0.367 1.00 51.03 201 VAL A CA 1
ATOM 1633 C C . VAL A 1 201 ? 23.049 -28.988 0.631 1.00 51.03 201 VAL A C 1
ATOM 1635 O O . VAL A 1 201 ? 23.902 -28.313 1.196 1.00 51.03 201 VAL A O 1
ATOM 1638 N N . ASP A 1 202 ? 22.909 -30.283 0.885 1.00 43.59 202 ASP A N 1
ATOM 1639 C CA . ASP A 1 202 ? 23.986 -31.007 1.540 1.00 43.59 202 ASP A CA 1
ATOM 1640 C C . ASP A 1 202 ? 25.052 -31.314 0.479 1.00 43.59 202 ASP A C 1
ATOM 1642 O O . ASP A 1 202 ? 24.776 -31.899 -0.571 1.00 43.59 202 ASP A O 1
ATOM 1646 N N . ALA A 1 203 ? 26.287 -30.887 0.754 1.00 43.50 203 ALA A N 1
ATOM 1647 C CA . ALA A 1 203 ? 27.486 -31.018 -0.077 1.00 43.50 203 ALA A CA 1
ATOM 1648 C C . ALA A 1 203 ? 27.962 -32.479 -0.291 1.00 43.50 203 ALA A C 1
ATOM 1650 O O . ALA A 1 203 ? 29.159 -32.763 -0.320 1.00 43.50 203 ALA A O 1
ATOM 1651 N N . GLN A 1 204 ? 27.038 -33.430 -0.433 1.00 41.50 204 GLN A N 1
ATOM 1652 C CA . GLN A 1 204 ? 27.299 -34.831 -0.743 1.00 41.50 204 GLN A CA 1
ATOM 1653 C C . GLN A 1 204 ? 26.300 -35.355 -1.778 1.00 41.50 204 GLN A C 1
ATOM 1655 O O . GLN A 1 204 ? 25.491 -36.233 -1.499 1.00 41.50 204 GLN A O 1
ATOM 1660 N N . THR A 1 205 ? 26.367 -34.869 -3.015 1.00 36.84 205 THR A N 1
ATOM 1661 C CA . THR A 1 205 ? 26.088 -35.728 -4.174 1.00 36.84 205 THR A CA 1
ATOM 1662 C C . THR A 1 205 ? 27.021 -35.329 -5.308 1.00 36.84 205 THR A C 1
ATOM 1664 O O . THR A 1 205 ? 27.002 -34.206 -5.799 1.00 36.84 205 THR A O 1
ATOM 1667 N N . GLU A 1 206 ? 27.887 -36.286 -5.621 1.00 39.16 206 GLU A N 1
ATOM 1668 C CA . GLU A 1 206 ? 28.963 -36.303 -6.602 1.00 39.16 206 GLU A CA 1
ATOM 1669 C C . GLU A 1 206 ? 28.726 -35.484 -7.878 1.00 39.16 206 GLU A C 1
ATOM 1671 O O . GLU A 1 206 ? 27.720 -35.620 -8.578 1.00 39.16 206 GLU A O 1
ATOM 1676 N N . GLU A 1 207 ? 29.761 -34.724 -8.232 1.00 44.56 207 GLU A N 1
ATOM 1677 C CA . GLU A 1 207 ? 30.024 -34.237 -9.577 1.00 44.56 207 GLU A CA 1
ATOM 1678 C C . GLU A 1 207 ? 29.828 -35.346 -10.624 1.00 44.56 207 GLU A C 1
ATOM 1680 O O . GLU A 1 207 ? 30.491 -36.387 -10.594 1.00 44.56 207 GLU A O 1
ATOM 1685 N N . LYS A 1 208 ? 29.016 -35.071 -11.648 1.00 33.47 208 LYS A N 1
ATOM 1686 C CA . LYS A 1 208 ? 29.315 -35.545 -13.001 1.00 33.47 208 LYS A CA 1
ATOM 1687 C C . LYS A 1 208 ? 29.028 -34.446 -14.027 1.00 33.47 208 LYS A C 1
ATOM 1689 O O . LYS A 1 208 ? 27.915 -33.928 -14.058 1.00 33.47 208 LYS A O 1
ATOM 1694 N N . PRO A 1 209 ? 30.015 -34.092 -14.870 1.00 50.19 209 PRO A N 1
ATOM 1695 C CA . PRO A 1 209 ? 29.939 -32.946 -15.761 1.00 50.19 209 PRO A CA 1
ATOM 1696 C C . PRO A 1 209 ? 29.345 -33.376 -17.095 1.00 50.19 209 PRO A C 1
ATOM 1698 O O . PRO A 1 209 ? 29.954 -34.186 -17.788 1.00 50.19 209 PRO A O 1
ATOM 1701 N N . VAL A 1 210 ? 28.189 -32.849 -17.493 1.00 33.47 210 VAL A N 1
ATOM 1702 C CA . VAL A 1 210 ? 27.691 -33.049 -18.861 1.00 33.47 210 VAL A CA 1
ATOM 1703 C C . VAL A 1 210 ? 26.907 -31.814 -19.310 1.00 33.47 210 VAL A C 1
ATOM 1705 O O . VAL A 1 210 ? 25.743 -31.642 -18.975 1.00 33.47 210 VAL A O 1
ATOM 1708 N N . THR A 1 211 ? 27.623 -30.993 -20.083 1.00 34.44 211 THR A N 1
ATOM 1709 C CA . THR A 1 211 ? 27.169 -30.209 -21.246 1.00 34.44 211 THR A CA 1
ATOM 1710 C C . THR A 1 211 ? 26.095 -29.138 -21.058 1.00 34.44 211 THR A C 1
ATOM 1712 O O . THR A 1 211 ? 24.925 -29.424 -20.822 1.00 34.44 211 THR A O 1
ATOM 1715 N N . GLU A 1 212 ? 26.505 -27.900 -21.364 1.00 47.94 212 GLU A N 1
ATOM 1716 C CA . GLU A 1 212 ? 25.776 -27.019 -22.285 1.00 47.94 212 GLU A CA 1
ATOM 1717 C C . GLU A 1 212 ? 24.983 -27.850 -23.303 1.00 47.94 212 GLU A C 1
ATOM 1719 O O . GLU A 1 212 ? 25.585 -28.433 -24.200 1.00 47.94 212 GLU A O 1
ATOM 1724 N N . ASP A 1 213 ? 23.678 -27.991 -23.080 1.00 40.59 213 ASP A N 1
ATOM 1725 C CA . ASP A 1 213 ? 22.591 -27.952 -24.069 1.00 40.59 213 ASP A CA 1
ATOM 1726 C C . ASP A 1 213 ? 21.323 -28.541 -23.421 1.00 40.59 213 ASP A C 1
ATOM 1728 O O . ASP A 1 213 ? 20.887 -29.649 -23.720 1.00 40.59 213 ASP A O 1
ATOM 1732 N N . PHE A 1 214 ? 20.737 -27.822 -22.463 1.00 35.06 214 PHE A N 1
ATOM 1733 C CA . PHE A 1 214 ? 19.371 -28.095 -22.013 1.00 35.06 214 PHE A CA 1
ATOM 1734 C C . PHE A 1 214 ? 18.590 -26.786 -22.012 1.00 35.06 214 PHE A C 1
ATOM 1736 O O . PHE A 1 214 ? 18.281 -26.198 -20.979 1.00 35.06 214 PHE A O 1
ATOM 1743 N N . LEU A 1 215 ? 18.241 -26.359 -23.228 1.00 43.88 215 LEU A N 1
ATOM 1744 C CA . LEU A 1 215 ? 17.021 -25.611 -23.514 1.00 43.88 215 LEU A CA 1
ATOM 1745 C C . LEU A 1 215 ? 15.826 -26.468 -23.053 1.00 43.88 215 LEU A C 1
ATOM 1747 O O . LEU A 1 215 ? 15.154 -27.138 -23.842 1.00 43.88 215 LEU A O 1
ATOM 1751 N N . GLY A 1 216 ? 15.629 -26.522 -21.737 1.00 36.19 216 GLY A N 1
ATOM 1752 C CA . GLY A 1 216 ? 14.503 -27.170 -21.095 1.00 36.19 216 GLY A CA 1
ATOM 1753 C C . GLY A 1 216 ? 13.255 -26.400 -21.474 1.00 36.19 216 GLY A C 1
ATOM 1754 O O . GLY A 1 216 ? 12.972 -25.354 -20.902 1.00 36.19 216 GLY A O 1
ATOM 1755 N N . LYS A 1 217 ? 12.535 -26.912 -22.474 1.00 43.31 217 LYS A N 1
ATOM 1756 C CA . LYS A 1 217 ? 11.134 -26.584 -22.713 1.00 43.31 217 LYS A CA 1
ATOM 1757 C C . LYS A 1 217 ? 10.418 -26.684 -21.372 1.00 43.31 217 LYS A C 1
ATOM 1759 O O . LYS A 1 217 ? 10.187 -27.787 -20.878 1.00 43.31 217 LYS A O 1
ATOM 1764 N N . THR A 1 218 ? 10.113 -25.533 -20.789 1.00 45.31 218 THR A N 1
ATOM 1765 C CA . THR A 1 218 ? 9.051 -25.413 -19.807 1.00 45.31 218 THR A CA 1
ATOM 1766 C C . THR A 1 218 ? 7.826 -26.080 -20.426 1.00 45.31 218 THR A C 1
ATOM 1768 O O . THR A 1 218 ? 7.512 -25.857 -21.599 1.00 45.31 218 THR A O 1
ATOM 1771 N N . GLU A 1 219 ? 7.181 -26.977 -19.680 1.00 53.84 219 GLU A N 1
ATOM 1772 C CA . GLU A 1 219 ? 5.823 -27.418 -20.006 1.00 53.84 219 GLU A CA 1
ATOM 1773 C C . GLU A 1 219 ? 5.025 -26.174 -20.438 1.00 53.84 219 GLU A C 1
ATOM 1775 O O . GLU A 1 219 ? 5.126 -25.154 -19.745 1.00 53.84 219 GLU A O 1
ATOM 1780 N N . PRO A 1 220 ? 4.318 -26.186 -21.584 1.00 58.47 220 PRO A N 1
ATOM 1781 C CA . PRO A 1 220 ? 3.652 -24.996 -22.090 1.00 58.47 220 PRO A CA 1
ATOM 1782 C C . PRO A 1 220 ? 2.565 -24.601 -21.095 1.00 58.47 220 PRO A C 1
ATOM 1784 O O . PRO A 1 220 ? 1.459 -25.142 -21.110 1.00 58.47 220 PRO A O 1
ATOM 1787 N N . ARG A 1 221 ? 2.905 -23.682 -20.186 1.00 67.62 221 ARG A N 1
ATOM 1788 C CA . ARG A 1 221 ? 1.941 -23.036 -19.311 1.00 67.62 221 ARG A CA 1
ATOM 1789 C C . ARG A 1 221 ? 0.917 -22.398 -20.232 1.00 67.62 221 ARG A C 1
ATOM 1791 O O . ARG A 1 221 ? 1.268 -21.673 -21.161 1.00 67.62 221 ARG A O 1
ATOM 1798 N N . ASP A 1 222 ? -0.341 -22.742 -20.015 1.00 78.56 222 ASP A N 1
ATOM 1799 C CA . ASP A 1 222 ? -1.419 -22.186 -20.807 1.00 78.56 222 ASP A CA 1
ATOM 1800 C C . ASP A 1 222 ? -1.609 -20.724 -20.395 1.00 78.56 222 ASP A C 1
ATOM 1802 O O . ASP A 1 222 ? -2.234 -20.446 -19.375 1.00 78.56 222 ASP A O 1
ATOM 1806 N N . TYR A 1 223 ? -1.020 -19.811 -21.170 1.00 85.06 223 TYR A N 1
ATOM 1807 C CA . TYR A 1 223 ? -1.134 -18.364 -20.968 1.00 85.06 223 TYR A CA 1
ATOM 1808 C C . TYR A 1 223 ? -2.450 -17.790 -21.523 1.00 85.06 223 TYR A C 1
ATOM 1810 O O . TYR A 1 223 ? -2.628 -16.573 -21.592 1.00 85.06 223 TYR A O 1
ATOM 1818 N N . THR A 1 224 ? -3.385 -18.643 -21.968 1.00 87.56 224 THR A N 1
ATOM 1819 C CA . THR A 1 224 ? -4.701 -18.224 -22.475 1.00 87.56 224 THR A CA 1
ATOM 1820 C C . THR A 1 224 ? -5.429 -17.225 -21.562 1.00 87.56 224 THR A C 1
ATOM 1822 O O . THR A 1 224 ? -5.960 -16.253 -22.109 1.00 87.56 224 THR A O 1
ATOM 1825 N N . PRO A 1 225 ? -5.481 -17.376 -20.219 1.00 91.75 225 PRO A N 1
ATOM 1826 C CA . PRO A 1 225 ? -6.154 -16.385 -19.383 1.00 91.75 225 PRO A CA 1
ATOM 1827 C C . PRO A 1 225 ? -5.419 -15.038 -19.366 1.00 91.75 225 PRO A C 1
ATOM 1829 O O . PRO A 1 225 ? -6.076 -13.998 -19.398 1.00 91.75 225 PRO A O 1
ATOM 1832 N N . GLU A 1 226 ? -4.085 -15.028 -19.390 1.00 89.94 226 GLU A N 1
ATOM 1833 C CA . GLU A 1 226 ? -3.280 -13.809 -19.477 1.00 89.94 226 GLU A CA 1
ATOM 1834 C C . GLU A 1 226 ? -3.502 -13.090 -20.818 1.00 89.94 226 GLU A C 1
ATOM 1836 O O . GLU A 1 226 ? -3.705 -11.876 -20.824 1.00 89.94 226 GLU A O 1
ATOM 1841 N N . TYR A 1 227 ? -3.576 -13.815 -21.944 1.00 88.12 227 TYR A N 1
ATOM 1842 C CA . TYR A 1 227 ? -3.933 -13.229 -23.246 1.00 88.12 227 TYR A CA 1
ATOM 1843 C C . TYR A 1 227 ? -5.349 -12.651 -23.267 1.00 88.12 227 TYR A C 1
ATOM 1845 O O . TYR A 1 227 ? -5.558 -11.559 -23.794 1.00 88.12 227 TYR A O 1
ATOM 1853 N N . GLN A 1 228 ? -6.328 -13.371 -22.710 1.00 91.94 228 GLN A N 1
ATOM 1854 C CA . GLN A 1 228 ? -7.717 -12.909 -22.647 1.00 91.94 228 GLN A CA 1
ATOM 1855 C C . GLN A 1 228 ? -7.846 -11.650 -21.791 1.00 91.94 228 GLN A C 1
ATOM 1857 O O . GLN A 1 228 ? -8.552 -10.712 -22.166 1.00 91.94 228 GLN A O 1
ATOM 1862 N N . LEU A 1 229 ? -7.153 -11.616 -20.651 1.00 92.62 229 LEU A N 1
ATOM 1863 C CA . LEU A 1 229 ? -7.130 -10.447 -19.787 1.00 92.62 229 LEU A CA 1
ATOM 1864 C C . LEU A 1 229 ? -6.422 -9.278 -20.479 1.00 92.62 229 LEU A C 1
ATOM 1866 O O . LEU A 1 229 ? -6.952 -8.172 -20.489 1.00 92.62 229 LEU A O 1
ATOM 1870 N N . LEU A 1 230 ? -5.284 -9.512 -21.129 1.00 94.25 230 LEU A N 1
ATOM 1871 C CA . LEU A 1 230 ? -4.562 -8.471 -21.856 1.00 94.25 230 LEU A CA 1
ATOM 1872 C C . LEU A 1 230 ? -5.398 -7.878 -23.006 1.00 94.25 230 LEU A C 1
ATOM 1874 O O . LEU A 1 230 ? -5.415 -6.659 -23.183 1.00 94.25 230 LEU A O 1
ATOM 1878 N N . ASP A 1 231 ? -6.148 -8.705 -23.741 1.00 92.62 231 ASP A N 1
ATOM 1879 C CA . ASP A 1 231 ? -7.061 -8.236 -24.792 1.00 92.62 231 ASP A CA 1
ATOM 1880 C C . ASP A 1 231 ? -8.233 -7.439 -24.202 1.00 92.62 231 ASP A C 1
ATOM 1882 O O . ASP A 1 231 ? -8.570 -6.355 -24.682 1.00 92.62 231 ASP A O 1
ATOM 1886 N N . ARG A 1 232 ? -8.800 -7.908 -23.083 1.00 95.00 232 ARG A N 1
ATOM 1887 C CA . ARG A 1 232 ? -9.830 -7.179 -22.333 1.00 95.00 232 ARG A CA 1
ATOM 1888 C C . ARG A 1 232 ? -9.332 -5.801 -21.885 1.00 95.00 232 ARG A C 1
ATOM 1890 O O . ARG A 1 232 ? -10.083 -4.834 -22.022 1.00 95.00 232 ARG A O 1
ATOM 1897 N N . LEU A 1 233 ? -8.101 -5.712 -21.374 1.00 93.56 233 LEU A N 1
ATOM 1898 C CA . LEU A 1 233 ? -7.476 -4.465 -20.925 1.00 93.56 233 LEU A CA 1
ATOM 1899 C C . LEU A 1 233 ? -7.221 -3.510 -22.100 1.00 93.56 233 LEU A C 1
ATOM 1901 O O . LEU A 1 233 ? -7.506 -2.318 -21.982 1.00 93.56 233 LEU A O 1
ATOM 1905 N N . ARG A 1 234 ? -6.771 -4.031 -23.250 1.00 95.38 234 ARG A N 1
ATOM 1906 C CA . ARG A 1 234 ? -6.647 -3.264 -24.500 1.00 95.38 234 ARG A CA 1
ATOM 1907 C C . ARG A 1 234 ? -7.997 -2.694 -24.942 1.00 95.38 234 ARG A C 1
ATOM 1909 O O . ARG A 1 234 ? -8.083 -1.511 -25.267 1.00 95.38 234 ARG A O 1
ATOM 1916 N N . MET A 1 235 ? -9.056 -3.505 -24.924 1.00 93.44 235 MET A N 1
ATOM 1917 C CA . MET A 1 235 ? -10.408 -3.055 -25.276 1.00 93.44 235 MET A CA 1
ATOM 1918 C C . MET A 1 235 ? -10.920 -1.957 -24.337 1.00 93.44 235 MET A C 1
ATOM 1920 O O . MET A 1 235 ? -11.597 -1.039 -24.794 1.00 93.44 235 MET A O 1
ATOM 1924 N N . ASP A 1 236 ? -10.590 -2.016 -23.045 1.00 93.19 236 ASP A N 1
ATOM 1925 C CA . ASP A 1 236 ? -10.921 -0.945 -22.098 1.00 93.19 236 ASP A CA 1
ATOM 1926 C C . ASP A 1 236 ? -10.207 0.360 -22.424 1.00 93.19 236 ASP A C 1
ATOM 1928 O O . ASP A 1 236 ? -10.842 1.412 -22.397 1.00 93.19 236 ASP A O 1
ATOM 1932 N N . CYS A 1 237 ? -8.924 0.309 -22.790 1.00 94.12 237 CYS A N 1
ATOM 1933 C CA . CYS A 1 237 ? -8.189 1.489 -23.240 1.00 94.12 237 CYS A CA 1
ATOM 1934 C C . CYS A 1 237 ? -8.811 2.086 -24.514 1.00 94.12 237 CYS A C 1
ATOM 1936 O O . CYS A 1 237 ? -9.000 3.299 -24.611 1.00 94.12 237 CYS A O 1
ATOM 1938 N N . GLU A 1 238 ? -9.194 1.247 -25.480 1.00 94.38 238 GLU A N 1
ATOM 1939 C CA . GLU A 1 238 ? -9.874 1.691 -26.704 1.00 94.38 238 GLU A CA 1
ATOM 1940 C C . GLU A 1 238 ? -11.252 2.288 -26.424 1.00 94.38 238 GLU A C 1
ATOM 1942 O O . GLU A 1 238 ? -11.609 3.322 -26.995 1.00 94.38 238 GLU A O 1
ATOM 1947 N N . TYR A 1 239 ? -12.018 1.667 -25.529 1.00 93.50 239 TYR A N 1
ATOM 1948 C CA . TYR A 1 239 ? -13.314 2.177 -25.116 1.00 93.50 239 TYR A CA 1
ATOM 1949 C C . TYR A 1 239 ? -13.154 3.510 -24.389 1.00 93.50 239 TYR A C 1
ATOM 1951 O O . TYR A 1 239 ? -13.795 4.480 -24.780 1.00 93.50 239 TYR A O 1
ATOM 1959 N N . PHE A 1 240 ? -12.257 3.595 -23.406 1.00 92.19 240 PHE A N 1
ATOM 1960 C CA . PHE A 1 240 ? -11.948 4.810 -22.652 1.00 92.19 240 PHE A CA 1
ATOM 1961 C C . PHE A 1 240 ? -11.603 5.991 -23.569 1.00 92.19 240 PHE A C 1
ATOM 1963 O O . PHE A 1 240 ? -12.183 7.067 -23.414 1.00 92.19 240 PHE A O 1
ATOM 1970 N N . LEU A 1 241 ? -10.724 5.769 -24.554 1.00 89.50 241 LEU A N 1
ATOM 1971 C CA . LEU A 1 241 ? -10.280 6.783 -25.521 1.00 89.50 241 LEU A CA 1
ATOM 1972 C C . LEU A 1 241 ? -11.304 7.088 -26.626 1.00 89.50 241 LEU A C 1
ATOM 1974 O O . LEU A 1 241 ? -11.144 8.063 -27.362 1.00 89.50 241 LEU A O 1
ATOM 1978 N N . GLY A 1 242 ? -12.318 6.239 -26.785 1.00 90.00 242 GLY A N 1
ATOM 1979 C CA . GLY A 1 242 ? -13.382 6.374 -27.773 1.00 90.00 242 GLY A CA 1
ATOM 1980 C C . GLY A 1 242 ? -14.720 6.738 -27.130 1.00 90.00 242 GLY A C 1
ATOM 1981 O O . GLY A 1 242 ? -14.979 7.888 -26.781 1.00 90.00 242 GLY A O 1
ATOM 1982 N N . ALA A 1 243 ? -15.607 5.747 -27.016 1.00 87.19 243 ALA A N 1
ATOM 1983 C CA . ALA A 1 243 ? -16.995 5.930 -26.577 1.00 87.19 243 ALA A CA 1
ATOM 1984 C C . ALA A 1 243 ? -17.179 6.034 -25.048 1.00 87.19 243 ALA A C 1
ATOM 1986 O O . ALA A 1 243 ? -18.251 6.408 -24.580 1.00 87.19 243 ALA A O 1
ATOM 1987 N N . GLY A 1 244 ? -16.146 5.719 -24.270 1.00 82.06 244 GLY A N 1
ATOM 1988 C CA . GLY A 1 244 ? -16.143 5.671 -22.808 1.00 82.06 244 GLY A CA 1
ATOM 1989 C C . GLY A 1 244 ? -15.972 7.023 -22.126 1.00 82.06 244 GLY A C 1
ATOM 19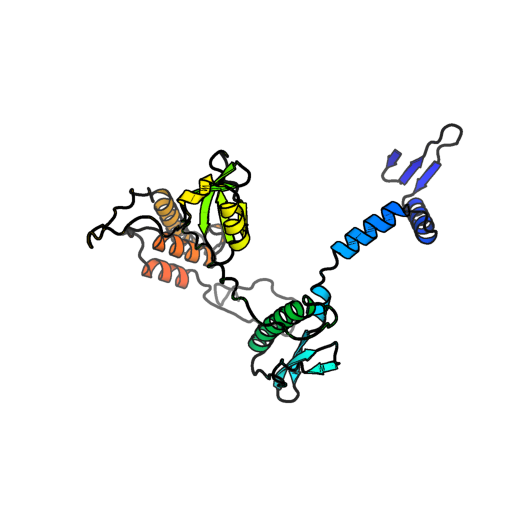90 O O . GLY A 1 244 ? -15.902 7.064 -20.896 1.00 82.06 244 GLY A O 1
ATOM 1991 N N . GLN A 1 245 ? -15.922 8.109 -22.908 1.00 84.88 245 GLN A N 1
ATOM 1992 C CA . GLN A 1 245 ? -15.862 9.493 -22.429 1.00 84.88 245 GLN A CA 1
ATOM 1993 C C . GLN A 1 245 ? -14.725 9.736 -21.422 1.00 84.88 245 GLN A C 1
ATOM 1995 O O . GLN A 1 245 ? -14.893 10.526 -20.501 1.00 84.88 245 GLN A O 1
ATOM 2000 N N . HIS A 1 246 ? -13.592 9.038 -21.567 1.00 86.44 246 HIS A N 1
ATOM 2001 C CA . HIS A 1 246 ? -12.449 9.132 -20.650 1.00 86.44 246 HIS A CA 1
ATOM 2002 C C . HIS A 1 246 ? -12.808 8.863 -19.177 1.00 86.44 246 HIS A C 1
ATOM 2004 O O . HIS A 1 246 ? -12.184 9.387 -18.260 1.00 86.44 246 HIS A O 1
ATOM 2010 N N . SER A 1 247 ? -13.835 8.042 -18.929 1.00 85.44 247 SER A N 1
ATOM 2011 C CA . SER A 1 247 ? -14.277 7.717 -17.576 1.00 85.44 247 SER A CA 1
ATOM 2012 C C . SER A 1 247 ? -13.585 6.458 -17.053 1.00 85.44 247 SER A C 1
ATOM 2014 O O . SER A 1 247 ? -13.775 5.368 -17.599 1.00 85.44 247 SER A O 1
ATOM 2016 N N . GLU A 1 248 ? -12.834 6.603 -15.957 1.00 87.38 248 GLU A N 1
ATOM 2017 C CA . GLU A 1 248 ? -12.031 5.531 -15.343 1.00 87.38 248 GLU A CA 1
ATOM 2018 C C . GLU A 1 248 ? -12.865 4.351 -14.828 1.00 87.38 248 GLU A C 1
ATOM 2020 O O . GLU A 1 248 ? -12.387 3.223 -14.801 1.00 87.38 248 GLU A O 1
ATOM 2025 N N . LYS A 1 249 ? -14.156 4.564 -14.540 1.00 88.94 249 LYS A N 1
ATOM 2026 C CA . LYS A 1 249 ? -15.093 3.506 -14.116 1.00 88.94 249 LYS A CA 1
ATOM 2027 C C . LYS A 1 249 ? -15.241 2.352 -15.117 1.00 88.94 249 LYS A C 1
ATOM 2029 O O . LYS A 1 249 ? -15.793 1.313 -14.771 1.00 88.94 249 LYS A O 1
ATOM 2034 N N . HIS A 1 250 ? -14.854 2.571 -16.373 1.00 87.19 250 HIS A N 1
ATOM 2035 C CA . HIS A 1 250 ? -14.907 1.555 -17.420 1.00 87.19 250 HIS A CA 1
ATOM 2036 C C . HIS A 1 250 ? -13.593 0.787 -17.568 1.00 87.19 250 HIS A C 1
ATOM 2038 O O . HIS A 1 250 ? -13.555 -0.172 -18.328 1.00 87.19 250 HIS A O 1
ATOM 2044 N N . LEU A 1 251 ? -12.531 1.195 -16.873 1.00 92.38 251 LEU A N 1
ATOM 2045 C CA . LEU A 1 251 ? -11.266 0.476 -16.862 1.00 92.38 251 LEU A CA 1
ATOM 2046 C C . LEU A 1 251 ? -11.364 -0.689 -15.884 1.00 92.38 251 LEU A C 1
ATOM 2048 O O . LEU A 1 251 ? -11.768 -0.510 -14.736 1.00 92.38 251 LEU A O 1
ATOM 2052 N N . TRP A 1 252 ? -10.957 -1.878 -16.322 1.00 94.12 252 TRP A N 1
ATOM 2053 C CA . TRP A 1 252 ? -10.902 -3.061 -15.469 1.00 94.12 252 TRP A CA 1
ATOM 2054 C C . TRP A 1 252 ? -10.095 -2.837 -14.180 1.00 94.12 252 TRP A C 1
ATOM 2056 O O . TRP A 1 252 ? -10.525 -3.266 -13.112 1.00 94.12 252 TRP A O 1
ATOM 2066 N N . ALA A 1 253 ? -8.969 -2.122 -14.257 1.00 88.31 253 ALA A N 1
ATOM 2067 C CA . ALA A 1 253 ? -8.106 -1.838 -13.109 1.00 88.31 253 ALA A CA 1
ATOM 2068 C C . ALA A 1 253 ? -8.586 -0.658 -12.238 1.00 88.31 253 ALA A C 1
ATOM 2070 O O . ALA A 1 253 ? -7.928 -0.297 -11.265 1.00 88.31 253 ALA A O 1
ATOM 2071 N N . GLY A 1 254 ? -9.704 -0.019 -12.594 1.00 84.56 254 GLY A N 1
ATOM 2072 C CA . GLY A 1 254 ? -10.317 1.075 -11.838 1.00 84.56 254 GLY A CA 1
ATOM 2073 C C . GLY A 1 254 ? -9.676 2.454 -12.018 1.00 84.56 254 GLY A C 1
ATOM 2074 O O . GLY A 1 254 ? -10.373 3.446 -11.843 1.00 84.56 254 GLY A O 1
ATOM 2075 N N . ASN A 1 255 ? -8.400 2.543 -12.406 1.00 88.31 255 ASN A N 1
ATOM 2076 C CA . ASN A 1 255 ? -7.742 3.805 -12.763 1.00 88.31 255 ASN A CA 1
ATOM 2077 C C . ASN A 1 255 ? -6.754 3.630 -13.930 1.00 88.31 255 ASN A C 1
ATOM 2079 O O . ASN A 1 255 ? -6.298 2.519 -14.217 1.00 88.31 255 ASN A O 1
ATOM 2083 N N . ARG A 1 256 ? -6.417 4.736 -14.609 1.00 86.44 256 ARG A N 1
ATOM 2084 C CA . ARG A 1 256 ? -5.557 4.737 -15.810 1.00 86.44 256 ARG A CA 1
ATOM 2085 C C . ARG A 1 256 ? -4.156 4.173 -15.556 1.00 86.44 256 ARG A C 1
ATOM 2087 O O . ARG A 1 256 ? -3.654 3.409 -16.374 1.00 86.44 256 ARG A O 1
ATOM 2094 N N . HIS A 1 257 ? -3.548 4.500 -14.417 1.00 87.56 257 HIS A N 1
ATOM 2095 C CA . HIS A 1 257 ? -2.180 4.094 -14.097 1.00 87.56 257 HIS A CA 1
ATOM 2096 C C . HIS A 1 257 ? -2.102 2.594 -13.806 1.00 87.56 257 HIS A C 1
ATOM 2098 O O . HIS A 1 257 ? -1.270 1.896 -14.379 1.00 87.56 257 HIS A O 1
ATOM 2104 N N . ALA A 1 258 ? -3.031 2.078 -13.000 1.00 89.69 258 ALA A N 1
ATOM 2105 C CA . ALA A 1 258 ? -3.159 0.657 -12.708 1.00 89.69 258 ALA A CA 1
ATOM 2106 C C . ALA A 1 258 ? -3.504 -0.155 -13.965 1.00 89.69 258 ALA A C 1
ATOM 2108 O O . ALA A 1 258 ? -2.998 -1.263 -14.131 1.00 89.69 258 ALA A O 1
ATOM 2109 N N . GLN A 1 259 ? -4.310 0.399 -14.879 1.00 91.44 259 GLN A N 1
ATOM 2110 C CA . GLN A 1 259 ? -4.638 -0.253 -16.148 1.00 91.44 259 GLN A CA 1
ATOM 2111 C C . GLN A 1 259 ? -3.379 -0.469 -16.995 1.00 91.44 259 GLN A C 1
ATOM 2113 O O . GLN A 1 259 ? -3.106 -1.593 -17.414 1.00 91.44 259 GLN A O 1
ATOM 2118 N N . ILE A 1 260 ? -2.592 0.588 -17.216 1.00 93.69 260 ILE A N 1
ATOM 2119 C CA . ILE A 1 260 ? -1.360 0.522 -18.012 1.00 93.69 260 ILE A CA 1
ATOM 2120 C C . ILE A 1 260 ? -0.296 -0.337 -17.322 1.00 93.69 260 ILE A C 1
ATOM 2122 O O . ILE A 1 260 ? 0.332 -1.167 -17.980 1.00 93.69 260 ILE A O 1
ATOM 2126 N N . ALA A 1 261 ? -0.126 -0.198 -16.005 1.00 93.44 261 ALA A N 1
ATOM 2127 C CA . ALA A 1 261 ? 0.798 -1.026 -15.234 1.00 93.44 261 ALA A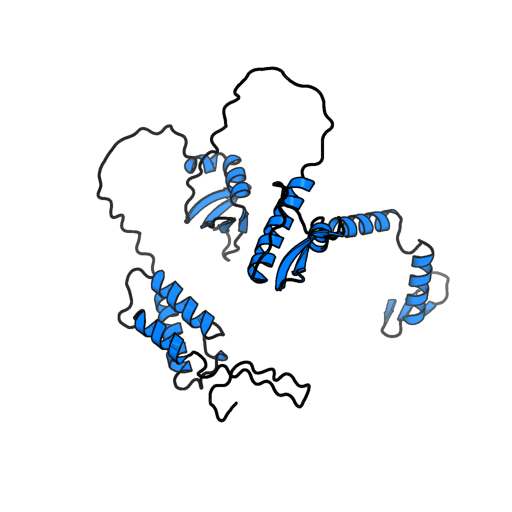 CA 1
ATOM 2128 C C . ALA A 1 261 ? 0.458 -2.516 -15.379 1.00 93.44 261 ALA A C 1
ATOM 2130 O O . ALA A 1 261 ? 1.336 -3.322 -15.689 1.00 93.44 261 ALA A O 1
ATOM 2131 N N . LYS A 1 262 ? -0.830 -2.876 -15.269 1.00 90.62 262 LYS A N 1
ATOM 2132 C CA . LYS A 1 262 ? -1.263 -4.266 -15.430 1.00 90.62 262 LYS A CA 1
ATOM 2133 C C . LYS A 1 262 ? -1.096 -4.776 -16.861 1.00 90.62 262 LYS A C 1
ATOM 2135 O O . LYS A 1 262 ? -0.748 -5.939 -17.053 1.00 90.62 262 LYS A O 1
ATOM 2140 N N . MET A 1 263 ? -1.298 -3.921 -17.868 1.00 95.94 263 MET A N 1
ATOM 2141 C CA . MET A 1 263 ? -1.001 -4.271 -19.262 1.00 95.94 263 MET A CA 1
ATOM 2142 C C . MET A 1 263 ? 0.484 -4.584 -19.467 1.00 95.94 263 MET A C 1
ATOM 2144 O O . MET A 1 263 ? 0.789 -5.568 -20.134 1.00 95.94 263 MET A O 1
ATOM 2148 N N . ARG A 1 264 ? 1.395 -3.785 -18.891 1.00 94.62 264 ARG A N 1
ATOM 2149 C CA . ARG A 1 264 ? 2.849 -4.016 -18.976 1.00 94.62 264 ARG A CA 1
ATOM 2150 C C . ARG A 1 264 ? 3.253 -5.322 -18.295 1.00 94.62 264 ARG A C 1
ATOM 2152 O O . ARG A 1 264 ? 3.920 -6.137 -18.920 1.00 94.62 264 ARG A O 1
ATOM 2159 N N . GLU A 1 265 ? 2.767 -5.553 -17.078 1.00 93.88 265 GLU A N 1
ATOM 2160 C CA . GLU A 1 265 ? 3.032 -6.776 -16.310 1.00 93.88 265 GLU A CA 1
ATOM 2161 C C . GLU A 1 265 ? 2.614 -8.040 -17.084 1.00 93.88 265 GLU A C 1
ATOM 2163 O O . GLU A 1 265 ? 3.409 -8.963 -17.267 1.00 93.88 265 GLU A O 1
ATOM 2168 N N . LEU A 1 266 ? 1.379 -8.072 -17.602 1.00 93.00 266 LEU A N 1
ATOM 2169 C CA . LEU A 1 266 ? 0.888 -9.204 -18.394 1.00 93.00 266 LEU A CA 1
ATOM 2170 C C . LEU A 1 266 ? 1.666 -9.358 -19.701 1.00 93.00 266 LEU A C 1
ATOM 2172 O O . LEU A 1 266 ? 1.988 -10.475 -20.103 1.00 93.00 266 LEU A O 1
ATOM 2176 N N . TYR A 1 267 ? 1.986 -8.245 -20.361 1.00 91.44 267 TYR A N 1
ATOM 2177 C CA . TYR A 1 267 ? 2.760 -8.272 -21.592 1.00 91.44 267 TYR A CA 1
ATOM 2178 C C . TYR A 1 267 ? 4.162 -8.846 -21.366 1.00 91.44 267 TYR A C 1
ATOM 2180 O O . TYR A 1 267 ? 4.632 -9.605 -22.207 1.00 91.44 267 TYR A O 1
ATOM 2188 N N . GLU A 1 268 ? 4.830 -8.537 -20.253 1.00 92.19 268 GLU A N 1
ATOM 2189 C CA . GLU A 1 268 ? 6.143 -9.090 -19.893 1.00 92.19 268 GLU A CA 1
ATOM 2190 C C . GLU A 1 268 ? 6.075 -10.580 -19.549 1.00 92.19 268 GLU A C 1
ATOM 2192 O O . GLU A 1 268 ? 6.922 -11.344 -20.018 1.00 92.19 268 GLU A O 1
ATOM 2197 N N . MET A 1 269 ? 5.034 -10.998 -18.822 1.00 88.25 269 MET A N 1
ATOM 2198 C CA . MET A 1 269 ? 4.830 -12.381 -18.381 1.00 88.25 269 MET A CA 1
ATOM 2199 C C . MET A 1 269 ? 4.571 -13.365 -19.535 1.00 88.25 269 MET A C 1
ATOM 2201 O O . MET A 1 269 ? 4.929 -14.541 -19.433 1.00 88.25 269 MET A O 1
ATOM 2205 N N . ILE A 1 270 ? 3.956 -12.913 -20.631 1.00 89.12 270 ILE A N 1
ATOM 2206 C CA . ILE A 1 270 ? 3.633 -13.770 -21.777 1.00 89.12 270 ILE A CA 1
ATOM 2207 C C . ILE A 1 270 ? 4.891 -14.004 -22.642 1.00 89.12 270 ILE A C 1
ATOM 2209 O O . ILE A 1 270 ? 5.483 -13.031 -23.121 1.00 89.12 270 ILE A O 1
ATOM 2213 N N . PRO A 1 271 ? 5.300 -15.261 -22.909 1.00 85.62 271 PRO A N 1
ATOM 2214 C CA . PRO A 1 271 ? 6.500 -15.551 -23.699 1.00 85.62 271 PRO A CA 1
ATOM 2215 C C . PRO A 1 271 ? 6.338 -15.211 -25.190 1.00 85.62 271 PRO A C 1
ATOM 2217 O O . PRO A 1 271 ? 7.220 -14.580 -25.772 1.00 85.62 271 PRO A O 1
ATOM 2220 N N . ASP A 1 272 ? 5.200 -15.565 -25.792 1.00 87.62 272 ASP A N 1
ATOM 2221 C CA . ASP A 1 272 ? 4.901 -15.287 -27.199 1.00 87.62 272 ASP A CA 1
ATOM 2222 C C . ASP A 1 272 ? 4.136 -13.959 -27.320 1.00 87.62 272 ASP A C 1
ATOM 2224 O O . ASP A 1 272 ? 2.978 -13.839 -26.935 1.00 87.62 272 ASP A O 1
ATOM 2228 N N . LYS A 1 273 ? 4.771 -12.896 -27.818 1.00 89.62 273 LYS A N 1
ATOM 2229 C CA . LYS A 1 273 ? 4.109 -11.580 -27.828 1.00 89.62 273 LYS A CA 1
ATOM 2230 C C . LYS A 1 273 ? 2.930 -11.559 -28.818 1.00 89.62 273 LYS A C 1
ATOM 2232 O O . LYS A 1 273 ? 3.099 -11.991 -29.961 1.00 89.62 273 LYS A O 1
ATOM 2237 N N . PRO A 1 274 ? 1.746 -11.057 -28.417 1.00 89.69 274 PRO A N 1
ATOM 2238 C CA . PRO A 1 274 ? 0.592 -10.998 -29.306 1.00 89.69 274 PRO A CA 1
ATOM 2239 C C . PRO A 1 274 ? 0.836 -10.040 -30.479 1.00 89.69 274 PRO A C 1
ATOM 2241 O O . PRO A 1 274 ? 1.307 -8.925 -30.291 1.00 89.69 274 PRO A O 1
ATOM 2244 N N . GLU A 1 275 ? 0.431 -10.421 -31.693 1.00 89.94 275 GLU A N 1
ATOM 2245 C CA . GLU A 1 275 ? 0.572 -9.551 -32.878 1.00 89.94 275 GLU A CA 1
ATOM 2246 C C . GLU A 1 275 ? -0.338 -8.308 -32.837 1.00 89.94 275 GLU A C 1
ATOM 2248 O O . GLU A 1 275 ? -0.106 -7.330 -33.544 1.00 89.94 275 GLU A O 1
ATOM 2253 N N . TRP A 1 276 ? -1.394 -8.345 -32.023 1.00 89.25 276 TRP A N 1
ATOM 2254 C CA . TRP A 1 276 ? -2.414 -7.297 -31.931 1.00 89.25 276 TRP A CA 1
ATOM 2255 C C . TRP A 1 276 ? -2.121 -6.228 -30.864 1.00 89.25 276 TRP A C 1
ATOM 2257 O O . TRP A 1 276 ? -2.887 -5.270 -30.745 1.00 89.25 276 TRP A O 1
ATOM 2267 N N . LEU A 1 277 ? -1.040 -6.367 -30.088 1.00 90.06 277 LEU A N 1
ATOM 2268 C CA . LEU A 1 277 ? -0.620 -5.379 -29.093 1.00 90.06 277 LEU A CA 1
ATOM 2269 C C . LEU A 1 277 ? 0.904 -5.317 -29.022 1.00 90.06 277 LEU A C 1
ATOM 2271 O O . LEU A 1 277 ? 1.545 -6.321 -28.741 1.00 90.06 277 LEU A O 1
ATOM 2275 N N . THR A 1 278 ? 1.474 -4.131 -29.228 1.00 92.75 278 THR A N 1
ATOM 2276 C CA . THR A 1 278 ? 2.923 -3.899 -29.121 1.00 92.75 278 THR A CA 1
ATOM 2277 C C . THR A 1 278 ? 3.259 -3.028 -27.903 1.00 92.75 278 THR A C 1
ATOM 2279 O O . THR A 1 278 ? 2.378 -2.326 -27.391 1.00 92.75 278 THR A O 1
ATOM 2282 N N . PRO A 1 279 ? 4.521 -3.002 -27.435 1.00 90.69 279 PRO A N 1
ATOM 2283 C CA . PRO A 1 279 ? 4.937 -2.136 -26.331 1.00 90.69 279 PRO A CA 1
ATOM 2284 C C . PRO A 1 279 ? 4.693 -0.654 -26.638 1.00 90.69 279 PRO A C 1
ATOM 2286 O O . PRO A 1 279 ? 4.268 0.108 -25.773 1.00 90.69 279 PRO A O 1
ATOM 2289 N N . GLU A 1 280 ? 4.888 -0.247 -27.893 1.00 92.31 280 GLU A N 1
ATOM 2290 C CA . GLU A 1 280 ? 4.630 1.119 -28.350 1.00 92.31 280 GLU A CA 1
ATOM 2291 C C . GLU A 1 280 ? 3.137 1.456 -28.303 1.00 92.31 280 GLU A C 1
ATOM 2293 O O . GLU A 1 280 ? 2.777 2.594 -28.005 1.00 92.31 280 GLU A O 1
ATOM 2298 N N . MET A 1 281 ? 2.254 0.480 -28.547 1.00 91.88 281 MET A N 1
ATOM 2299 C CA . MET A 1 281 ? 0.814 0.677 -28.367 1.00 91.88 281 MET A CA 1
ATOM 2300 C C . MET A 1 281 ? 0.461 0.888 -26.894 1.00 91.88 281 MET A C 1
ATOM 2302 O O . MET A 1 281 ? -0.337 1.774 -26.600 1.00 91.88 281 MET A O 1
ATOM 2306 N N . ILE A 1 282 ? 1.077 0.135 -25.974 1.00 93.06 282 ILE A N 1
ATOM 2307 C CA . ILE A 1 282 ? 0.880 0.319 -24.526 1.00 93.06 282 ILE A CA 1
ATOM 2308 C C . ILE A 1 282 ? 1.330 1.725 -24.101 1.00 93.06 282 ILE A C 1
ATOM 2310 O O . ILE A 1 282 ? 0.578 2.428 -23.429 1.00 93.06 282 ILE A O 1
ATOM 2314 N N . ASN A 1 283 ? 2.497 2.175 -24.569 1.00 92.44 283 ASN A N 1
ATOM 2315 C CA . ASN A 1 283 ? 2.987 3.534 -24.312 1.00 92.44 283 ASN A CA 1
ATOM 2316 C C . ASN A 1 283 ? 2.061 4.602 -24.923 1.00 92.44 283 ASN A C 1
ATOM 2318 O O . ASN A 1 283 ? 1.755 5.605 -24.288 1.00 92.44 283 ASN A O 1
ATOM 2322 N N . SER A 1 284 ? 1.538 4.370 -26.131 1.00 92.31 284 SER A N 1
ATOM 2323 C CA . SER A 1 284 ? 0.568 5.280 -26.749 1.00 92.31 284 SER A CA 1
ATOM 2324 C C . SER A 1 284 ? -0.737 5.366 -25.953 1.00 92.31 284 SER A C 1
ATOM 2326 O O . SER A 1 284 ? -1.321 6.448 -25.857 1.00 92.31 284 SER A O 1
ATOM 2328 N N . TYR A 1 285 ? -1.215 4.255 -25.379 1.00 93.50 285 TYR A N 1
ATOM 2329 C CA . TYR A 1 285 ? -2.372 4.281 -24.485 1.00 93.50 285 TYR A CA 1
ATOM 2330 C C . TYR A 1 285 ? -2.074 5.093 -23.224 1.00 93.50 285 TYR A C 1
ATOM 2332 O O . TYR A 1 285 ? -2.889 5.938 -22.874 1.00 93.50 285 TYR A O 1
ATOM 2340 N N . GLU A 1 286 ? -0.909 4.911 -22.599 1.00 91.69 286 GLU A N 1
ATOM 2341 C CA . GLU A 1 286 ? -0.482 5.694 -21.431 1.00 91.69 286 GLU A CA 1
ATOM 2342 C C . GLU A 1 286 ? -0.515 7.202 -21.706 1.00 91.69 286 GLU A C 1
ATOM 2344 O O . GLU A 1 286 ? -1.194 7.943 -20.997 1.00 91.69 286 GLU A O 1
ATOM 2349 N N . GLU A 1 287 ? 0.125 7.651 -22.788 1.00 89.06 287 GLU A N 1
ATOM 2350 C CA . GLU A 1 287 ? 0.170 9.070 -23.160 1.00 89.06 287 GLU A CA 1
ATOM 2351 C C . GLU A 1 287 ? -1.215 9.642 -23.487 1.00 89.06 287 GLU A C 1
ATOM 2353 O O . GLU A 1 287 ? -1.538 10.773 -23.127 1.00 89.06 287 GLU A O 1
ATOM 2358 N N . ARG A 1 288 ? -2.055 8.880 -24.195 1.00 87.69 288 ARG A N 1
ATOM 2359 C CA . ARG A 1 288 ? -3.379 9.353 -24.631 1.00 87.69 288 ARG A CA 1
ATOM 2360 C C . ARG A 1 288 ? -4.414 9.326 -23.512 1.00 87.69 288 ARG A C 1
ATOM 2362 O O . ARG A 1 288 ? -5.391 10.071 -23.590 1.00 87.69 288 ARG A O 1
ATOM 2369 N N . MET A 1 289 ? -4.238 8.436 -22.538 1.00 87.94 289 MET A N 1
ATOM 2370 C CA . MET A 1 289 ? -5.096 8.320 -21.360 1.00 87.94 289 MET A CA 1
ATOM 2371 C C . MET A 1 289 ? -4.665 9.261 -20.234 1.00 87.94 289 MET A C 1
ATOM 2373 O O . MET A 1 289 ? -5.471 9.525 -19.343 1.00 87.94 289 MET A O 1
ATOM 2377 N N . ALA A 1 290 ? -3.433 9.777 -20.273 1.00 83.06 290 ALA A N 1
ATOM 2378 C CA . ALA A 1 290 ? -2.977 10.804 -19.353 1.00 83.06 290 ALA A CA 1
ATOM 2379 C C . ALA A 1 290 ? -3.830 12.087 -19.482 1.00 83.06 290 ALA A C 1
ATOM 2381 O O . ALA A 1 290 ? -4.245 12.459 -20.588 1.00 83.06 290 ALA A O 1
ATOM 2382 N N . PRO A 1 291 ? -4.109 12.781 -18.365 1.00 71.06 291 PRO A N 1
ATOM 2383 C CA . PRO A 1 291 ? -4.797 14.064 -18.397 1.00 71.06 291 PRO A CA 1
ATOM 2384 C C . PRO A 1 291 ? -3.960 15.076 -19.185 1.00 71.06 291 PRO A C 1
ATOM 2386 O O . PRO A 1 291 ? -2.741 15.151 -19.040 1.00 71.06 291 PRO A O 1
ATOM 2389 N N . ARG A 1 292 ? -4.615 15.864 -20.045 1.00 65.31 292 ARG A N 1
ATOM 2390 C CA . ARG A 1 292 ? -3.922 16.817 -20.928 1.00 65.31 292 ARG A CA 1
ATOM 2391 C C . ARG A 1 292 ? -3.412 18.068 -20.205 1.00 65.31 292 ARG A C 1
ATOM 2393 O O . ARG A 1 292 ? -2.593 18.780 -20.782 1.00 65.31 292 ARG A O 1
ATOM 2400 N N . TYR A 1 293 ? -3.861 18.331 -18.975 1.00 56.75 293 TYR A N 1
ATOM 2401 C CA . TYR A 1 293 ? -3.486 19.517 -18.207 1.00 56.75 293 TYR A CA 1
ATOM 2402 C C . TYR A 1 293 ? -3.362 19.201 -16.710 1.00 56.75 293 TYR A C 1
ATOM 2404 O O . TYR A 1 293 ? -4.317 18.758 -16.083 1.00 56.75 293 TYR A O 1
ATOM 2412 N N . LEU A 1 294 ? -2.192 19.487 -16.137 1.00 49.28 294 LEU A N 1
ATOM 2413 C CA . LEU A 1 294 ? -2.006 19.693 -14.699 1.00 49.28 294 LEU A CA 1
ATOM 2414 C C . LEU A 1 294 ? -2.215 21.189 -14.439 1.00 49.28 294 LEU A C 1
ATOM 2416 O O . LEU A 1 294 ? -1.323 21.994 -14.709 1.00 49.28 294 LEU A O 1
ATOM 2420 N N . VAL A 1 295 ? -3.406 21.579 -13.985 1.00 48.22 295 VAL A N 1
ATOM 2421 C CA . VAL A 1 295 ? -3.689 22.967 -13.592 1.00 48.22 295 VAL A CA 1
ATOM 2422 C C . VAL A 1 295 ? -3.558 23.060 -12.077 1.00 48.22 295 VAL A C 1
ATOM 2424 O O . VAL A 1 295 ? -4.443 22.635 -11.345 1.00 48.22 295 VAL A O 1
ATOM 2427 N N . ALA A 1 296 ? -2.461 23.636 -11.587 1.00 48.66 296 ALA A N 1
ATOM 2428 C CA . ALA A 1 296 ? -2.392 24.094 -10.203 1.00 48.66 296 ALA A CA 1
ATOM 2429 C C . ALA A 1 296 ? -3.177 25.415 -10.092 1.00 48.66 296 ALA A C 1
ATOM 2431 O O . ALA A 1 296 ? -2.617 26.502 -10.245 1.00 48.66 296 ALA A O 1
ATOM 2432 N N . ALA A 1 297 ? -4.496 25.333 -9.903 1.00 45.78 297 ALA A N 1
ATOM 2433 C CA . ALA A 1 297 ? -5.347 26.504 -9.713 1.00 45.78 297 ALA A CA 1
ATOM 2434 C C . ALA A 1 297 ? -5.242 27.009 -8.260 1.00 45.78 297 ALA A C 1
ATOM 2436 O O . ALA A 1 297 ? -5.929 26.524 -7.366 1.00 45.78 297 ALA A O 1
ATOM 2437 N N . TYR A 1 298 ? -4.392 28.009 -8.004 1.00 42.22 298 TYR A N 1
ATOM 2438 C CA . TYR A 1 298 ? -4.429 28.763 -6.744 1.00 42.22 298 TYR A CA 1
ATOM 2439 C C . TYR A 1 298 ? -5.555 29.809 -6.810 1.00 42.22 298 TYR A C 1
ATOM 2441 O O . TYR A 1 298 ? -5.364 30.935 -7.275 1.00 42.22 298 TYR A O 1
ATOM 2449 N N . HIS A 1 299 ? -6.751 29.450 -6.337 1.00 45.12 299 HIS A N 1
ATOM 2450 C CA . HIS A 1 299 ? -7.842 30.407 -6.144 1.00 45.12 299 HIS A CA 1
ATOM 2451 C C . HIS A 1 299 ? -7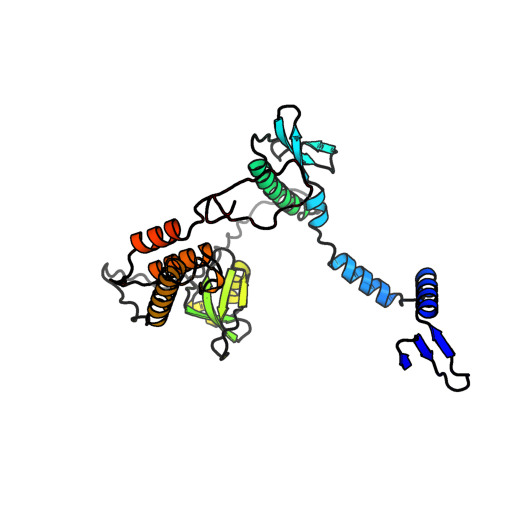.608 31.226 -4.866 1.00 45.12 299 HIS A C 1
ATOM 2453 O O . HIS A 1 299 ? -7.969 30.831 -3.765 1.00 45.12 299 HIS A O 1
ATOM 2459 N N . HIS A 1 300 ? -7.008 32.409 -5.001 1.00 45.38 300 HIS A N 1
ATOM 2460 C CA . HIS A 1 300 ? -6.687 33.297 -3.872 1.00 45.38 300 HIS A CA 1
ATOM 2461 C C . HIS A 1 300 ? -7.882 34.015 -3.213 1.00 45.38 300 HIS A C 1
ATOM 2463 O O . HIS A 1 300 ? -7.659 34.873 -2.361 1.00 45.38 300 HIS A O 1
ATOM 2469 N N . PHE A 1 301 ? -9.134 33.709 -3.578 1.00 44.72 301 PHE A N 1
ATOM 2470 C CA . PHE A 1 301 ? -10.279 34.509 -3.119 1.00 44.72 301 PHE A CA 1
ATOM 2471 C C . PHE A 1 301 ? -11.397 33.778 -2.378 1.00 44.72 301 PHE A C 1
ATOM 2473 O O . PHE A 1 301 ? -12.191 34.466 -1.740 1.00 44.72 301 PHE A O 1
ATOM 2480 N N . GLU A 1 302 ? -11.445 32.445 -2.343 1.00 42.75 302 GLU A N 1
ATOM 2481 C CA . GLU A 1 302 ? -12.437 31.732 -1.529 1.00 42.75 302 GLU A CA 1
ATOM 2482 C C . GLU A 1 302 ? -11.788 30.495 -0.892 1.00 42.75 302 GLU A C 1
ATOM 2484 O O . GLU A 1 302 ? -11.187 29.689 -1.590 1.00 42.75 302 GLU A O 1
ATOM 2489 N N . ASN A 1 303 ? -11.875 30.358 0.438 1.00 46.16 303 ASN A N 1
ATOM 2490 C CA . ASN A 1 303 ? -11.448 29.176 1.207 1.00 46.16 303 ASN A CA 1
ATOM 2491 C C . ASN A 1 303 ? -12.331 27.952 0.867 1.00 46.16 303 ASN A C 1
ATOM 2493 O O . ASN A 1 303 ? -13.074 27.452 1.711 1.00 46.16 303 ASN A O 1
ATOM 2497 N N . GLY A 1 304 ? -12.285 27.495 -0.377 1.00 45.56 304 GLY A N 1
ATOM 2498 C CA . GLY A 1 304 ? -12.903 26.270 -0.857 1.00 45.56 304 GLY A CA 1
ATOM 2499 C C . GLY A 1 304 ? -11.869 25.524 -1.678 1.00 45.56 304 GLY A C 1
ATOM 2500 O O . GLY A 1 304 ? -11.473 25.990 -2.741 1.00 45.56 304 GLY A O 1
ATOM 2501 N N . PHE A 1 305 ? -11.395 24.400 -1.148 1.00 44.69 305 PHE A N 1
ATOM 2502 C CA . PHE A 1 305 ? -10.601 23.449 -1.914 1.00 44.69 305 PHE A CA 1
ATOM 2503 C C . PHE A 1 305 ? -11.519 22.878 -3.003 1.00 44.69 305 PHE A C 1
ATOM 2505 O O . PHE A 1 305 ? -12.613 22.408 -2.684 1.00 44.69 305 PHE A O 1
ATOM 2512 N N . ASP A 1 306 ? -11.137 22.985 -4.275 1.00 51.44 306 ASP A N 1
ATOM 2513 C CA . ASP A 1 306 ? -11.807 22.210 -5.317 1.00 51.44 306 ASP A CA 1
ATOM 2514 C C . ASP A 1 306 ? -11.296 20.772 -5.202 1.00 51.44 306 ASP A C 1
ATOM 2516 O O . ASP A 1 306 ? -10.099 20.517 -5.325 1.00 51.44 306 ASP A O 1
ATOM 2520 N N . ASP A 1 307 ? -12.196 19.834 -4.920 1.00 52.31 307 ASP A N 1
ATOM 2521 C CA . ASP A 1 307 ? -11.865 18.416 -4.760 1.00 52.31 307 ASP A CA 1
ATOM 2522 C C . ASP A 1 307 ? -11.467 17.751 -6.097 1.00 52.31 307 ASP A C 1
ATOM 2524 O O . ASP A 1 307 ? -11.117 16.566 -6.128 1.00 52.31 307 ASP A O 1
ATOM 2528 N N . LYS A 1 308 ? -11.533 18.471 -7.228 1.00 50.56 308 LYS A N 1
ATOM 2529 C CA . LYS A 1 308 ? -11.124 17.960 -8.541 1.00 50.56 308 LYS A CA 1
ATOM 2530 C C . LYS A 1 308 ? -9.654 18.251 -8.845 1.00 50.56 308 LYS A C 1
ATOM 2532 O O . LYS A 1 308 ? -9.266 19.370 -9.161 1.00 50.56 308 LYS A O 1
ATOM 2537 N N . LEU A 1 309 ? -8.860 17.180 -8.827 1.00 49.50 309 LEU A N 1
ATOM 2538 C CA . LEU A 1 309 ? -7.422 17.181 -9.124 1.00 49.50 309 LEU A CA 1
ATOM 2539 C C . LEU A 1 309 ? -7.080 17.162 -10.629 1.00 49.50 309 LEU A C 1
ATOM 2541 O O . LEU A 1 309 ? -5.951 17.488 -10.981 1.00 49.50 309 LEU A O 1
ATOM 2545 N N . ASP A 1 310 ? -8.026 16.819 -11.514 1.00 50.12 310 ASP A N 1
ATOM 2546 C CA . ASP A 1 310 ? -7.762 16.593 -12.944 1.00 50.12 310 ASP A CA 1
ATOM 2547 C C . ASP A 1 310 ? -8.796 17.308 -13.845 1.00 50.12 310 ASP A C 1
ATOM 2549 O O . ASP A 1 310 ? -10.004 17.109 -13.691 1.00 50.12 310 ASP A O 1
ATOM 2553 N N . TYR A 1 311 ? -8.319 18.072 -14.842 1.00 56.00 311 TYR A N 1
ATOM 2554 C CA . TYR A 1 311 ? -9.145 18.741 -15.864 1.00 56.00 311 TYR A CA 1
ATOM 2555 C C . TYR A 1 311 ? -8.792 18.249 -17.272 1.00 56.00 311 TYR A C 1
ATOM 2557 O O . TYR A 1 311 ? -7.620 18.185 -17.655 1.00 56.00 311 TYR A O 1
ATOM 2565 N N . TYR A 1 312 ? -9.805 17.901 -18.073 1.00 49.91 312 TYR A N 1
ATOM 2566 C CA . TYR A 1 312 ? -9.585 17.279 -19.383 1.00 49.91 312 TYR A CA 1
ATOM 2567 C C . TYR A 1 312 ? -9.505 18.296 -20.536 1.00 49.91 312 TYR A C 1
ATOM 2569 O O . TYR A 1 312 ? -8.848 18.038 -21.552 1.00 49.91 312 TYR A O 1
ATOM 2577 N N . THR A 1 313 ? -10.130 19.469 -20.392 1.00 55.50 313 THR A N 1
ATOM 2578 C CA . THR A 1 313 ? -10.050 20.578 -21.358 1.00 55.50 313 THR A CA 1
ATOM 2579 C C . THR A 1 313 ? -9.800 21.914 -20.659 1.00 55.50 313 THR A C 1
ATOM 2581 O O . THR A 1 313 ? -10.114 22.085 -19.486 1.00 55.50 313 THR A O 1
ATOM 2584 N N . LEU A 1 314 ? -9.263 22.887 -21.401 1.00 49.41 314 LEU A N 1
ATOM 2585 C CA . LEU A 1 314 ? -9.017 24.246 -20.900 1.00 49.41 314 LEU A CA 1
ATOM 2586 C C . LEU A 1 314 ? -10.308 25.046 -20.647 1.00 49.41 314 LEU A C 1
ATOM 2588 O O . LEU A 1 314 ? -10.261 26.076 -20.000 1.00 49.41 314 LEU A O 1
ATOM 2592 N N . GLU A 1 315 ? -11.445 24.603 -21.188 1.00 52.69 315 GLU A N 1
ATOM 2593 C CA . GLU A 1 315 ? -12.761 25.204 -20.923 1.00 52.69 315 GLU A CA 1
ATOM 2594 C C . GLU A 1 315 ? -13.407 24.647 -19.643 1.00 52.69 315 GLU A C 1
ATOM 2596 O O . GLU A 1 315 ? -14.353 25.239 -19.127 1.00 52.69 315 GLU A O 1
ATOM 2601 N N . GLU A 1 316 ? -12.943 23.482 -19.180 1.00 52.19 316 GLU A N 1
ATOM 2602 C CA . GLU A 1 316 ? -13.412 22.808 -17.966 1.00 52.19 316 GLU A CA 1
ATOM 2603 C C . GLU A 1 316 ? -12.625 23.238 -16.716 1.00 52.19 316 GLU A C 1
ATOM 2605 O O . GLU A 1 316 ? -13.182 23.177 -15.621 1.00 52.19 316 GLU A O 1
ATOM 2610 N N . ALA A 1 317 ? -11.370 23.666 -16.897 1.00 56.25 317 ALA A N 1
ATOM 2611 C CA . ALA A 1 317 ? -10.541 24.334 -15.889 1.00 56.25 317 ALA A CA 1
ATOM 2612 C C . ALA A 1 317 ? -10.859 25.835 -15.807 1.00 56.25 317 ALA A C 1
ATOM 2614 O O . ALA A 1 317 ? -10.866 26.377 -14.681 1.00 56.25 317 ALA A O 1
#

Organism: NCBI:txid408170

InterPro domains:
  IPR040789 Large polyvalent protein-associated domain 11 [PF18824] (224-289)

Sequence (317 aa):
DHDAKGVAYTKSGCDKLQMSWAQVVQRIDGLIRKGRYLSPEEEAERQAIEEAKTDPLEDVYDRFAVIDTEDGEYAIWDNQTDDYYVDPEGVTEYFTDEWLANDYLEEVRQSVAAMESVQPEAPVAEPAEVVEASASEEPKWNYQVGDTVYLDDTAFRVEQITDREVQLRDPTLAYPIFRAENRENFERMLSQDERNHAVRVDAQTEEKPVTEDFLGKTEPRDYTPEYQLLDRLRMDCEYFLGAGQHSEKHLWAGNRHAQIAKMRELYEMIPDKPEWLTPEMINSYEERMAPRYLVAAYHHFENGFDDKLDYYTLEEA

Foldseek 3Di:
DADPQGDWDDDPPDDIDGDGPVRVVVVLVVCVVVVNNDDPVVVVVVVVVVVVVPDPLVVLVVQWDWDQDPVRWIWIAGPVVRGTDAPPVRDTDTHNDPVVRVVVSVVVSVVVVVVVVPDDDDDDDDDDDDDPPDPPPLFDFQDDQQDWAAAPNATWGFHDDDPFWTWTFRPVDPDTDIDIDGPVRVSVRCVVDPVSCVRTPDVDDDDDDDDDDCPPPDPPDPCVVLVVVLVLLVVLLVCLLPVVVLQLCSHPLSHQVSSLVSNVVSQVVDPDHDPVDDPVNSVVSSVSSDAPDQDPDPPVPDPDDDPDRGDRDPVRD

pLDDT: mean 75.58, std 18.22, range [30.45, 95.94]

Radius of gyration: 32.04 Å; chains: 1; bounding box: 81×71×80 Å